Protein AF-A0A7X9TAI2-F1 (afdb_monomer_lite)

Secondary structure (DSSP, 8-state):
--EEE-HHHHHHHHHH--GGG---PPBPS--S--S--SSHHHHHHTTGGGSHHHHTSPSSEEEEESSGGGPPPSTTEEEEE--SPPPTT-EEEEETTEEEE-HHHHHHHHTTTS-HHHHHHHHHHHHSSEEEPTTSS-EEE---S--HHHHHHHHHTTTT-TTHHHHHHHHTT--S--SSHHHHHHHHHHHS-GGGTS--PPPPEEEEEEEPPHHHHHHHTSSEEEEEEEETTTTEEE----GGG--SPPPTT-PPPP--HHHHHHHHHHHHHHH-

Structure (mmCIF, N/CA/C/O backbone):
data_AF-A0A7X9TAI2-F1
#
_entry.id   AF-A0A7X9TAI2-F1
#
loop_
_atom_site.group_PDB
_atom_site.id
_atom_site.type_symbol
_atom_site.label_atom_id
_atom_site.label_alt_id
_atom_site.label_comp_id
_atom_site.label_asym_id
_atom_site.label_entity_id
_atom_site.label_seq_id
_atom_site.pdbx_PDB_ins_code
_atom_site.Cartn_x
_atom_site.Cartn_y
_atom_site.Cartn_z
_atom_site.occupancy
_atom_site.B_iso_or_equiv
_atom_site.auth_seq_id
_atom_site.auth_comp_id
_atom_site.auth_asym_id
_atom_site.auth_atom_id
_atom_site.pdbx_PDB_model_num
ATOM 1 N N . MET A 1 1 ? -5.601 8.502 26.350 1.00 78.81 1 MET A N 1
ATOM 2 C CA . MET A 1 1 ? -5.857 7.178 25.737 1.00 78.81 1 MET A CA 1
ATOM 3 C C . MET A 1 1 ? -5.570 7.279 24.247 1.00 78.81 1 MET A C 1
ATOM 5 O O . MET A 1 1 ? -5.998 8.270 23.665 1.00 78.81 1 MET A O 1
ATOM 9 N N . PRO A 1 2 ? -4.815 6.354 23.631 1.00 87.50 2 PRO A N 1
ATOM 10 C CA . PRO A 1 2 ? -4.601 6.391 22.191 1.00 87.50 2 PRO A CA 1
ATOM 11 C C . PRO A 1 2 ? -5.808 5.840 21.418 1.00 87.50 2 PRO A C 1
ATOM 13 O O . PRO A 1 2 ? -6.481 4.919 21.872 1.00 87.50 2 PRO A O 1
ATOM 16 N N . VAL A 1 3 ? -6.040 6.363 20.215 1.00 90.12 3 VAL A N 1
ATOM 17 C CA . VAL A 1 3 ? -6.900 5.737 19.201 1.00 90.12 3 VAL A CA 1
ATOM 18 C C . VAL A 1 3 ? -6.034 5.091 18.122 1.00 90.12 3 VAL A C 1
ATOM 20 O O . VAL A 1 3 ? -5.000 5.644 17.749 1.00 90.12 3 VAL A O 1
ATOM 23 N N . TYR A 1 4 ? -6.446 3.928 17.621 1.00 93.38 4 TYR A N 1
ATOM 24 C CA . TYR A 1 4 ? -5.724 3.184 16.589 1.00 93.38 4 TYR A CA 1
ATOM 25 C C . TYR A 1 4 ? -6.436 3.334 15.244 1.00 93.38 4 TYR A C 1
ATOM 27 O O . TYR A 1 4 ? -7.518 2.786 15.037 1.00 93.38 4 TYR A O 1
ATOM 35 N N . ILE A 1 5 ? -5.824 4.096 14.341 1.00 94.12 5 ILE A N 1
ATOM 36 C CA . ILE A 1 5 ? -6.306 4.361 12.986 1.00 94.12 5 ILE A CA 1
ATOM 37 C C . ILE A 1 5 ? -5.936 3.206 12.066 1.00 94.12 5 ILE A C 1
ATOM 39 O O . ILE A 1 5 ? -4.813 2.694 12.096 1.00 94.12 5 ILE A O 1
ATOM 43 N N . TYR A 1 6 ? -6.910 2.811 11.257 1.00 91.38 6 TYR A N 1
ATOM 44 C CA . TYR A 1 6 ? -6.932 1.559 10.515 1.00 91.38 6 TYR A CA 1
ATOM 45 C C . TYR A 1 6 ? -7.543 1.792 9.115 1.00 91.38 6 TYR A C 1
ATOM 47 O O . TYR A 1 6 ? -8.145 2.830 8.852 1.00 91.38 6 TYR A O 1
ATOM 55 N N . HIS A 1 7 ? -7.394 0.844 8.193 1.00 94.31 7 HIS A N 1
ATOM 56 C CA . HIS A 1 7 ? -8.114 0.757 6.916 1.00 94.31 7 HIS A CA 1
ATOM 57 C C . HIS A 1 7 ? -7.974 1.983 5.985 1.00 94.31 7 HIS A C 1
ATOM 59 O O . HIS A 1 7 ? -6.877 2.505 5.793 1.00 94.31 7 HIS A O 1
ATOM 65 N N . ASN A 1 8 ? -9.081 2.452 5.390 1.00 94.38 8 ASN A N 1
ATOM 66 C CA . ASN A 1 8 ? -9.103 3.566 4.433 1.00 94.38 8 ASN A CA 1
ATOM 67 C C . ASN A 1 8 ? -8.558 4.851 5.059 1.00 94.38 8 ASN A C 1
ATOM 69 O O . ASN A 1 8 ? -7.883 5.633 4.389 1.00 94.38 8 ASN A O 1
ATOM 73 N N . SER A 1 9 ? -8.837 5.072 6.347 1.00 95.19 9 SER A N 1
ATOM 74 C CA . SER A 1 9 ? -8.304 6.217 7.086 1.00 95.19 9 SER A CA 1
ATOM 75 C C . SER A 1 9 ? -6.782 6.145 7.202 1.00 95.19 9 SER A C 1
ATOM 77 O O . SER A 1 9 ? -6.103 7.142 6.961 1.00 95.19 9 SER A O 1
ATOM 79 N N . ALA A 1 10 ? -6.228 4.959 7.468 1.00 94.94 10 ALA A N 1
ATOM 80 C CA . ALA A 1 10 ? -4.783 4.772 7.480 1.00 94.94 10 ALA A CA 1
ATOM 81 C C . ALA A 1 10 ? -4.155 4.953 6.092 1.00 94.94 10 ALA A C 1
ATOM 83 O O . ALA A 1 10 ? -3.173 5.680 5.953 1.00 94.94 10 ALA A O 1
ATOM 84 N N . GLN A 1 11 ? -4.753 4.368 5.048 1.00 94.12 11 GLN A N 1
ATOM 85 C CA . GLN A 1 11 ? -4.312 4.571 3.665 1.00 94.12 11 GLN A CA 1
ATOM 86 C C . GLN A 1 11 ? -4.319 6.061 3.287 1.00 94.12 11 GLN A C 1
ATOM 88 O O . GLN A 1 11 ? -3.371 6.542 2.669 1.00 94.12 11 GLN A O 1
ATOM 93 N N . SER A 1 12 ? -5.361 6.798 3.679 1.00 92.81 12 SER A N 1
ATOM 94 C CA . SER A 1 12 ? -5.494 8.232 3.397 1.00 92.81 12 SER A CA 1
ATOM 95 C C . SER A 1 12 ? -4.406 9.056 4.084 1.00 92.81 12 SER A C 1
ATOM 97 O O . SER A 1 12 ? -3.852 9.962 3.461 1.00 92.81 12 SER A O 1
ATOM 99 N N . LEU A 1 13 ? -4.049 8.718 5.330 1.00 91.56 13 LEU A N 1
ATOM 100 C CA . LEU A 1 13 ? -2.921 9.343 6.025 1.00 91.56 13 LEU A CA 1
ATOM 101 C C . LEU A 1 13 ? -1.599 9.041 5.321 1.00 91.56 13 LEU A C 1
ATOM 103 O O . LEU A 1 13 ? -0.852 9.972 5.028 1.00 91.56 13 LEU A O 1
ATOM 107 N N . TRP A 1 14 ? -1.345 7.780 4.965 1.00 91.69 14 TRP A N 1
ATOM 108 C CA . TRP A 1 14 ? -0.129 7.391 4.246 1.00 91.69 14 TRP A CA 1
ATOM 109 C C . TRP A 1 14 ? 0.011 8.070 2.884 1.00 91.69 14 TRP A C 1
ATOM 111 O O . TRP A 1 14 ? 1.117 8.434 2.488 1.00 91.69 14 TRP A O 1
ATOM 121 N N . ARG A 1 15 ? -1.105 8.273 2.179 1.00 90.81 15 ARG A N 1
ATOM 122 C CA . ARG A 1 15 ? -1.163 9.038 0.928 1.00 90.81 15 ARG A CA 1
ATOM 123 C C . ARG A 1 15 ? -1.008 10.542 1.125 1.00 90.81 15 ARG A C 1
ATOM 125 O O . ARG A 1 15 ? -0.703 11.245 0.176 1.00 90.81 15 ARG A O 1
ATOM 132 N N . SER A 1 16 ? -1.229 11.064 2.327 1.00 87.31 16 SER A N 1
ATOM 133 C CA . SER A 1 16 ? -1.058 12.491 2.627 1.00 87.31 16 SER A CA 1
ATOM 134 C C . SER A 1 16 ? 0.381 12.862 3.008 1.00 87.31 16 SER A C 1
ATOM 136 O O . SER A 1 16 ? 0.745 14.038 2.956 1.00 87.31 16 SER A O 1
ATOM 138 N N . THR A 1 17 ? 1.207 11.873 3.372 1.00 81.94 17 THR A N 1
ATOM 139 C CA . THR A 1 17 ? 2.601 12.071 3.787 1.00 81.94 17 THR A CA 1
ATOM 140 C C . THR A 1 17 ? 3.468 12.491 2.602 1.00 81.94 17 THR A C 1
ATOM 142 O O . THR A 1 17 ? 3.753 11.694 1.708 1.00 81.94 17 THR A O 1
ATOM 145 N N . ARG A 1 18 ? 3.933 13.743 2.617 1.00 76.19 18 ARG A N 1
ATOM 146 C CA . ARG A 1 18 ? 4.837 14.288 1.594 1.00 76.19 18 ARG A CA 1
ATOM 147 C C . ARG A 1 18 ? 6.297 14.000 1.929 1.00 76.19 18 ARG A C 1
ATOM 149 O O . ARG A 1 18 ? 6.631 13.753 3.081 1.00 76.19 18 ARG A O 1
ATOM 156 N N . ALA A 1 19 ? 7.186 14.136 0.941 1.00 70.62 19 ALA A N 1
ATOM 157 C CA . ALA A 1 19 ? 8.627 13.927 1.119 1.00 70.62 19 ALA A CA 1
ATOM 158 C C . ALA A 1 19 ? 9.236 14.709 2.300 1.00 70.62 19 ALA A C 1
ATOM 160 O O . ALA A 1 19 ? 9.997 14.147 3.078 1.00 70.62 19 ALA A O 1
ATOM 161 N N . ARG A 1 20 ? 8.866 15.987 2.460 1.00 65.25 20 ARG A N 1
ATOM 162 C CA . ARG A 1 20 ? 9.354 16.857 3.549 1.00 65.25 20 ARG A CA 1
ATOM 163 C C . ARG A 1 20 ? 8.836 16.464 4.939 1.00 65.25 20 ARG A C 1
ATOM 165 O O . ARG A 1 20 ? 9.462 16.791 5.935 1.00 65.25 20 ARG A O 1
ATOM 172 N N . ASP A 1 21 ? 7.689 15.788 4.976 1.00 64.69 21 ASP A N 1
ATOM 173 C CA . ASP A 1 21 ? 6.977 15.384 6.191 1.00 64.69 21 ASP A CA 1
ATOM 174 C C . ASP A 1 21 ? 7.218 13.890 6.491 1.00 64.69 21 ASP A C 1
ATOM 176 O O . ASP A 1 21 ? 6.635 13.325 7.418 1.00 64.69 21 ASP A O 1
ATOM 180 N N . TYR A 1 22 ? 8.066 13.229 5.689 1.00 61.34 22 TYR A N 1
ATOM 181 C CA . TYR A 1 22 ? 8.412 11.825 5.843 1.00 61.34 22 TYR A CA 1
ATOM 182 C C . TYR A 1 22 ? 9.335 11.665 7.052 1.00 61.34 22 TYR A C 1
ATOM 184 O O . TYR A 1 22 ? 10.561 11.675 6.957 1.00 61.34 22 TYR A O 1
ATOM 192 N N . VAL A 1 23 ? 8.725 11.514 8.220 1.00 62.84 23 VAL A N 1
ATOM 193 C CA . VAL A 1 23 ? 9.400 11.060 9.430 1.00 62.84 23 VAL A CA 1
ATOM 194 C C . VAL A 1 23 ? 9.173 9.559 9.537 1.00 62.84 23 VAL A C 1
ATOM 196 O O . VAL A 1 23 ? 8.040 9.083 9.440 1.00 62.84 23 VAL A O 1
ATOM 199 N N . ARG A 1 24 ? 10.242 8.784 9.762 1.00 68.19 24 ARG A N 1
ATOM 200 C CA . ARG A 1 24 ? 10.082 7.386 10.178 1.00 68.19 24 ARG A CA 1
ATOM 201 C C . ARG A 1 24 ? 9.473 7.381 11.572 1.00 68.19 24 ARG A C 1
ATOM 203 O O . ARG A 1 24 ? 10.183 7.486 12.568 1.00 68.19 24 ARG A O 1
ATOM 210 N N . PHE A 1 25 ? 8.151 7.283 11.634 1.00 78.94 25 PHE A N 1
ATOM 211 C CA . PHE A 1 25 ? 7.455 7.177 12.903 1.00 78.94 25 PHE A CA 1
ATOM 212 C C . PHE A 1 25 ? 7.934 5.923 13.649 1.00 78.94 25 PHE A C 1
ATOM 214 O O . PHE A 1 25 ? 8.030 4.845 13.042 1.00 78.94 25 PHE A O 1
ATOM 221 N N . PRO A 1 26 ? 8.244 6.031 14.951 1.00 81.44 26 PRO A N 1
ATOM 222 C CA . PRO A 1 26 ? 8.704 4.890 15.722 1.00 81.44 26 PRO A CA 1
ATOM 223 C C . PRO A 1 26 ? 7.606 3.825 15.756 1.00 81.44 26 PRO A C 1
ATOM 225 O O . PRO A 1 26 ? 6.450 4.102 16.099 1.00 81.44 26 PRO A O 1
ATOM 228 N N . ARG A 1 27 ? 7.973 2.596 15.374 1.00 88.69 27 ARG A N 1
ATOM 229 C CA . ARG A 1 27 ? 7.077 1.438 15.463 1.00 88.69 27 ARG A CA 1
ATOM 230 C C . ARG A 1 27 ? 6.891 1.055 16.926 1.00 88.69 27 ARG A C 1
ATOM 232 O O . ARG A 1 27 ? 7.864 0.951 17.668 1.00 88.69 27 ARG A O 1
ATOM 239 N N . ILE A 1 28 ? 5.647 0.814 17.312 1.00 89.38 28 ILE A N 1
ATOM 240 C CA . ILE A 1 28 ? 5.286 0.361 18.655 1.00 89.38 28 ILE A CA 1
ATOM 241 C C . ILE A 1 28 ? 5.600 -1.131 18.749 1.00 89.38 28 ILE A C 1
ATOM 243 O O . ILE A 1 28 ? 5.211 -1.884 17.859 1.00 89.38 28 ILE A O 1
ATOM 247 N N . ALA A 1 29 ? 6.312 -1.564 19.790 1.00 86.00 29 ALA A N 1
ATOM 248 C CA . ALA A 1 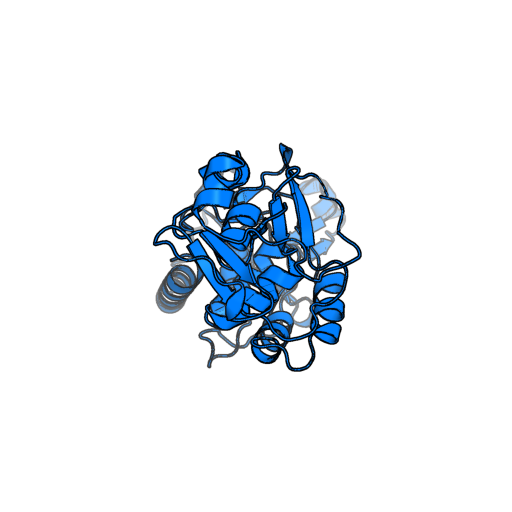29 ? 6.634 -2.979 19.973 1.00 86.00 29 ALA A CA 1
ATOM 249 C C . ALA A 1 29 ? 5.351 -3.820 20.109 1.00 86.00 29 ALA A C 1
ATOM 251 O O . ALA A 1 29 ? 5.077 -4.672 19.261 1.00 86.00 29 ALA A O 1
ATOM 252 N N . ASP A 1 30 ? 4.521 -3.493 21.104 1.00 80.44 30 ASP A N 1
ATOM 253 C CA . ASP A 1 30 ? 3.209 -4.107 21.292 1.00 80.44 30 ASP A CA 1
ATOM 254 C C . ASP A 1 30 ? 2.200 -3.564 20.271 1.00 80.44 30 ASP A C 1
ATOM 256 O O . ASP A 1 30 ? 2.098 -2.361 20.025 1.00 80.44 30 ASP A O 1
ATOM 260 N N . SER A 1 31 ? 1.470 -4.475 19.638 1.00 79.88 31 SER A N 1
ATOM 261 C CA . SER A 1 31 ? 0.453 -4.159 18.636 1.00 79.88 31 SER A CA 1
ATOM 262 C C . SER A 1 31 ? -0.965 -4.452 19.105 1.00 79.88 31 SER A C 1
ATOM 264 O O . SER A 1 31 ? -1.895 -4.332 18.310 1.00 79.88 31 SER A O 1
ATOM 266 N N . ARG A 1 32 ? -1.163 -4.804 20.379 1.00 82.12 32 ARG A N 1
ATOM 267 C CA . ARG A 1 32 ? -2.496 -4.944 20.956 1.00 82.12 32 ARG A CA 1
ATOM 268 C C . ARG A 1 32 ? -3.119 -3.559 21.186 1.00 82.12 32 ARG A C 1
ATOM 270 O O . ARG A 1 32 ? -2.526 -2.740 21.893 1.00 82.12 32 ARG A O 1
ATOM 277 N N . PRO A 1 33 ? -4.308 -3.264 20.628 1.00 79.12 33 PRO A N 1
ATOM 278 C CA . PRO A 1 33 ? -5.002 -2.011 20.893 1.00 79.12 33 PRO A CA 1
ATOM 279 C C . PRO A 1 33 ? -5.467 -1.951 22.356 1.00 79.12 33 PRO A C 1
ATOM 281 O O . PRO A 1 33 ? -6.550 -2.406 22.700 1.00 79.12 33 PRO A O 1
ATOM 284 N N . ALA A 1 34 ? -4.628 -1.406 23.234 1.00 72.31 34 ALA A N 1
ATOM 285 C CA . ALA A 1 34 ? -4.928 -1.242 24.654 1.00 72.31 34 ALA A CA 1
ATOM 286 C C . ALA A 1 34 ? -5.375 0.191 24.984 1.00 72.31 34 ALA A C 1
ATOM 288 O O . ALA A 1 34 ? -5.016 1.146 24.287 1.00 72.31 34 ALA A O 1
ATOM 289 N N . ASN A 1 35 ? -6.103 0.346 26.097 1.00 71.69 35 ASN A N 1
ATOM 290 C CA . ASN A 1 35 ? -6.582 1.636 26.609 1.00 71.69 35 ASN A CA 1
ATOM 291 C C . ASN A 1 35 ? -7.407 2.420 25.579 1.00 71.69 35 ASN A C 1
ATOM 293 O O . ASN A 1 35 ? -7.204 3.624 25.398 1.00 71.69 35 ASN A O 1
ATOM 297 N N . LEU A 1 36 ? -8.312 1.719 24.894 1.00 75.25 36 LEU A N 1
ATOM 298 C CA . LEU A 1 36 ? -9.211 2.319 23.919 1.00 75.25 36 LEU A CA 1
ATOM 299 C C . LEU A 1 36 ? -10.163 3.313 24.609 1.00 75.25 36 LEU A C 1
ATOM 301 O O . LEU A 1 36 ? -10.524 3.134 25.776 1.00 75.25 36 LEU A O 1
ATOM 305 N N . PRO A 1 37 ? -10.585 4.380 23.911 1.00 74.25 37 PRO A N 1
ATOM 306 C CA . PRO A 1 37 ? -11.695 5.202 24.371 1.00 74.25 37 PRO A CA 1
ATOM 307 C C . PRO A 1 37 ? -12.925 4.321 24.616 1.00 74.25 37 PRO A C 1
ATOM 309 O O . PRO A 1 37 ? -13.147 3.364 23.889 1.00 74.25 37 PRO A O 1
ATOM 312 N N . HIS A 1 38 ? -13.751 4.669 25.600 1.00 78.25 38 HIS A N 1
ATOM 313 C CA . HIS A 1 38 ? -14.969 3.904 25.915 1.00 78.25 38 HIS A CA 1
ATOM 314 C C . HIS A 1 38 ? -16.233 4.522 25.295 1.00 78.25 38 HIS A C 1
ATOM 316 O O . HIS A 1 38 ? -17.323 3.971 25.388 1.00 78.25 38 HIS A O 1
ATOM 322 N N . SER A 1 39 ? -16.119 5.711 24.691 1.00 81.06 39 SER A N 1
ATOM 323 C CA . SER A 1 39 ? -17.225 6.376 24.002 1.00 81.06 39 SER A CA 1
ATOM 324 C C . SER A 1 39 ? -16.728 7.431 23.015 1.00 81.06 39 SER A C 1
ATOM 326 O O . SER A 1 39 ? -15.631 7.979 23.150 1.00 81.06 39 SER A O 1
ATOM 328 N N . TYR A 1 40 ? -17.581 7.788 22.053 1.00 81.81 40 TYR A N 1
ATOM 329 C CA . TYR A 1 40 ? -17.350 8.940 21.180 1.00 81.81 40 TYR A CA 1
ATOM 330 C C . TYR A 1 40 ? -17.195 10.250 21.975 1.00 81.81 40 TYR A C 1
ATOM 332 O O . TYR A 1 40 ? -16.356 11.088 21.645 1.00 81.81 40 TYR A O 1
ATOM 340 N N . ARG A 1 41 ? -17.953 10.414 23.070 1.00 83.06 41 ARG A N 1
ATOM 341 C CA . ARG A 1 41 ? -17.840 11.583 23.955 1.00 83.06 41 ARG A CA 1
ATOM 342 C C . ARG A 1 41 ? -16.446 11.691 24.571 1.00 83.06 41 ARG A C 1
ATOM 344 O O . ARG A 1 41 ? -15.924 12.796 24.634 1.00 83.06 41 ARG A O 1
ATOM 351 N N . ALA A 1 42 ? -15.832 10.569 24.953 1.00 82.50 42 ALA A N 1
ATOM 352 C CA . ALA A 1 42 ? -14.466 10.548 25.476 1.00 82.50 42 ALA A CA 1
ATOM 353 C C . ALA A 1 42 ? -13.430 10.962 24.416 1.00 82.50 42 ALA A C 1
ATOM 355 O O . ALA A 1 42 ? -12.523 11.734 24.716 1.00 82.50 42 ALA A O 1
ATOM 356 N N . LEU A 1 43 ? -13.585 10.506 23.166 1.00 82.81 43 LEU A N 1
ATOM 357 C CA . LEU A 1 43 ? -12.742 10.954 22.049 1.00 82.81 43 LEU A CA 1
ATOM 358 C C . LEU A 1 43 ? -12.825 12.473 21.840 1.00 82.81 43 LEU A C 1
ATOM 360 O O . LEU A 1 43 ? -11.806 13.125 21.611 1.00 82.81 43 LEU A O 1
ATOM 364 N N . PHE A 1 44 ? -14.037 13.026 21.911 1.00 83.00 44 PHE A N 1
ATOM 365 C CA . PHE A 1 44 ? -14.274 14.457 21.753 1.00 83.00 44 PHE A CA 1
ATOM 366 C C . PHE A 1 44 ? -13.728 15.265 22.937 1.00 83.00 44 PHE A C 1
ATOM 368 O O . PHE A 1 44 ? -12.982 16.217 22.731 1.00 83.00 44 PHE A O 1
ATOM 375 N N . SER A 1 45 ? -14.039 14.865 24.175 1.00 84.38 45 SER A N 1
ATOM 376 C CA . SER A 1 45 ? -13.615 15.584 25.383 1.00 84.38 45 SER A CA 1
ATOM 377 C C . SER A 1 45 ? -12.101 15.567 25.583 1.00 84.38 45 SER A C 1
ATOM 379 O O . SER A 1 45 ? -11.549 16.507 26.138 1.00 84.38 45 SER A O 1
ATOM 381 N N . GLN A 1 46 ? -11.421 14.514 25.120 1.00 84.25 46 GLN A N 1
ATOM 382 C CA . GLN A 1 46 ? -9.957 14.420 25.128 1.00 84.25 46 GLN A CA 1
ATOM 383 C C . GLN A 1 46 ? -9.308 15.125 23.923 1.00 84.25 46 GLN A C 1
ATOM 385 O O . GLN A 1 46 ? -8.098 15.028 23.740 1.00 84.25 46 GLN A O 1
ATOM 390 N N . GLY A 1 47 ? -10.093 15.784 23.061 1.00 84.44 47 GLY A N 1
ATOM 391 C CA . GLY A 1 47 ? -9.591 16.495 21.884 1.00 84.44 47 GLY A CA 1
ATOM 392 C C . GLY A 1 47 ? -8.982 15.593 20.807 1.00 84.44 47 GLY A C 1
ATOM 393 O O . GLY A 1 47 ? -8.361 16.096 19.874 1.00 84.44 47 GLY A O 1
ATOM 394 N N . ILE A 1 48 ? -9.166 14.269 20.884 1.00 84.88 48 ILE A N 1
ATOM 395 C CA . ILE A 1 48 ? -8.520 13.308 19.976 1.00 84.88 48 ILE A CA 1
ATOM 396 C C . ILE A 1 48 ? -9.007 13.523 18.543 1.00 84.88 48 ILE A C 1
ATOM 398 O O . ILE A 1 48 ? -8.204 13.542 17.618 1.00 84.88 48 ILE A O 1
ATOM 402 N N . LEU A 1 49 ? -10.304 13.768 18.339 1.00 83.25 49 LEU A N 1
ATOM 403 C CA . LEU A 1 49 ? -10.859 14.065 17.007 1.00 83.25 49 LEU A CA 1
ATOM 404 C C . LEU A 1 49 ? -10.432 15.428 16.449 1.00 83.25 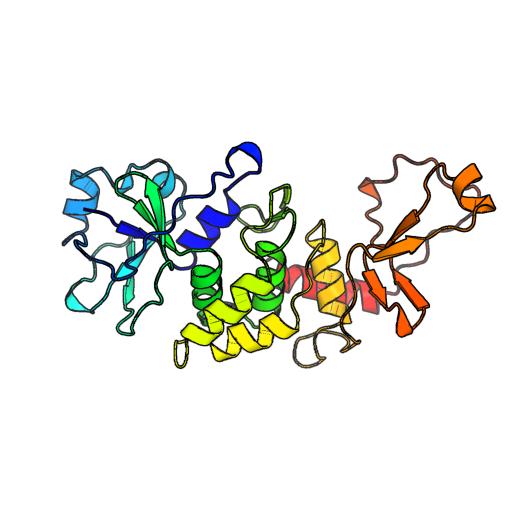49 LEU A C 1
ATOM 406 O O . LEU A 1 49 ? -10.611 15.673 15.257 1.00 83.25 49 LEU A O 1
ATOM 410 N N . SER A 1 50 ? -9.880 16.287 17.306 1.00 86.00 50 SER A N 1
ATOM 411 C CA . SER A 1 50 ? -9.361 17.613 16.971 1.00 86.00 50 SER A CA 1
ATOM 412 C C . SER A 1 50 ? -7.848 17.605 16.740 1.00 86.00 50 SER A C 1
ATOM 414 O O . SER A 1 50 ? -7.260 18.660 16.520 1.00 86.00 50 SER A O 1
ATOM 416 N N . THR A 1 51 ? -7.207 16.436 16.764 1.00 87.31 51 THR A N 1
ATOM 417 C CA . THR A 1 51 ? -5.811 16.265 16.335 1.00 87.31 51 THR A CA 1
ATOM 418 C C . THR A 1 51 ? -5.636 16.660 14.873 1.00 87.31 51 THR A C 1
ATOM 420 O O . THR A 1 51 ? -6.584 16.648 14.082 1.00 87.31 51 THR A O 1
ATOM 423 N N . THR A 1 52 ? -4.428 17.065 14.490 1.00 86.69 52 THR A N 1
ATOM 424 C CA . THR A 1 52 ? -4.168 17.538 13.123 1.00 86.69 52 THR A CA 1
ATOM 425 C C . THR A 1 52 ? -4.340 16.402 12.116 1.00 86.69 52 THR A C 1
ATOM 427 O O . THR A 1 52 ? -5.012 16.589 11.102 1.00 86.69 52 THR A O 1
ATOM 430 N N . ALA A 1 53 ? -3.849 15.205 12.445 1.00 85.25 53 ALA A N 1
ATOM 431 C CA . ALA A 1 53 ? -4.014 14.006 11.633 1.00 85.25 53 ALA A CA 1
ATOM 432 C C . ALA A 1 53 ? -5.492 13.653 11.401 1.00 85.25 53 ALA A C 1
ATOM 434 O O . ALA A 1 53 ? -5.890 13.399 10.266 1.00 85.25 53 ALA A O 1
ATOM 435 N N . LEU A 1 54 ? -6.333 13.659 12.445 1.00 87.88 54 LEU A N 1
ATOM 436 C CA . LEU A 1 54 ? -7.731 13.224 12.306 1.00 87.88 54 LEU A CA 1
ATOM 437 C C . LEU A 1 54 ? -8.658 14.297 11.733 1.00 87.88 54 LEU A C 1
ATOM 439 O O . LEU A 1 54 ? -9.668 13.952 11.117 1.00 87.88 54 LEU A O 1
ATOM 443 N N . ARG A 1 55 ? -8.328 15.586 11.888 1.00 87.25 55 ARG A N 1
ATOM 444 C CA . ARG A 1 55 ? -9.087 16.680 11.258 1.00 87.25 55 ARG A CA 1
ATOM 445 C C . ARG A 1 55 ? -9.019 16.642 9.734 1.00 87.25 55 ARG A C 1
ATOM 447 O O . ARG A 1 55 ? -9.994 17.007 9.089 1.00 87.25 55 ARG A O 1
ATOM 454 N N . ALA A 1 56 ? -7.901 16.185 9.174 1.00 83.94 56 ALA A N 1
ATOM 455 C CA . ALA A 1 56 ? -7.693 16.108 7.730 1.00 83.94 56 ALA A CA 1
ATOM 456 C C . ALA A 1 56 ? -8.353 14.882 7.066 1.00 83.94 56 ALA A C 1
ATOM 458 O O . ALA A 1 56 ? -8.320 14.762 5.839 1.00 83.94 56 ALA A O 1
ATOM 459 N N . LEU A 1 57 ? -8.921 13.955 7.848 1.00 89.31 57 LEU A N 1
ATOM 460 C CA . LEU A 1 57 ? -9.482 12.717 7.317 1.00 89.31 57 LEU A CA 1
ATOM 461 C C . LEU A 1 57 ? -10.956 12.842 6.921 1.00 89.31 57 LEU A C 1
ATOM 463 O O . LEU A 1 57 ? -11.743 13.463 7.645 1.00 89.31 57 LEU A O 1
ATOM 467 N N . PRO A 1 58 ? -11.365 12.178 5.820 1.00 88.56 58 PRO A N 1
ATOM 468 C CA . PRO A 1 58 ? -12.775 12.021 5.509 1.00 88.56 58 PRO A CA 1
ATOM 469 C C . PRO A 1 58 ? -13.475 11.229 6.619 1.00 88.56 58 PRO A C 1
ATOM 471 O O . PRO A 1 58 ? -12.878 10.386 7.293 1.00 88.56 58 PRO A O 1
ATOM 474 N N . ARG A 1 59 ? -14.767 11.503 6.813 1.00 89.88 59 ARG A N 1
ATOM 475 C CA . ARG A 1 59 ? -15.606 10.769 7.766 1.00 89.88 59 ARG A CA 1
ATOM 476 C C . ARG A 1 59 ? -16.395 9.663 7.053 1.00 89.88 59 ARG A C 1
ATOM 478 O O . ARG A 1 59 ? -16.800 9.863 5.910 1.00 89.88 59 ARG A O 1
ATOM 485 N N . PRO A 1 60 ? -16.677 8.533 7.727 1.00 93.12 60 PRO A N 1
ATOM 486 C CA . PRO A 1 60 ? -16.255 8.192 9.090 1.00 93.12 60 PRO A CA 1
ATOM 487 C C . PRO A 1 60 ? -14.766 7.812 9.181 1.00 93.12 60 PRO A C 1
ATOM 489 O O . PRO A 1 60 ? -14.220 7.248 8.240 1.00 93.12 60 PRO A O 1
ATOM 492 N N . VAL A 1 61 ? -14.137 8.082 10.332 1.00 92.88 61 VAL A N 1
ATOM 493 C CA . VAL A 1 61 ? -12.764 7.630 10.618 1.00 92.88 61 VAL A CA 1
ATOM 494 C C . VAL A 1 61 ? -12.790 6.150 10.986 1.00 92.88 61 VAL A C 1
ATOM 496 O O . VAL A 1 61 ? -13.528 5.744 11.885 1.00 92.88 61 VAL A O 1
ATOM 499 N N . ASP A 1 62 ? -11.980 5.353 10.303 1.00 94.50 62 ASP A N 1
ATOM 500 C CA . ASP A 1 62 ? -11.815 3.925 10.543 1.00 94.50 62 ASP A CA 1
ATOM 501 C C . ASP A 1 62 ? -10.862 3.688 11.724 1.00 94.50 62 ASP A C 1
ATOM 503 O O . ASP A 1 62 ? -9.690 4.080 11.694 1.00 94.50 62 ASP A O 1
ATOM 507 N N . ILE A 1 63 ? -11.366 3.009 12.751 1.00 93.56 63 ILE A N 1
ATOM 508 C CA . ILE A 1 63 ? -10.594 2.599 13.925 1.00 93.56 63 ILE A CA 1
ATOM 509 C C . ILE A 1 63 ? -10.649 1.089 14.104 1.00 93.56 63 ILE A C 1
ATOM 511 O O . ILE A 1 63 ? -11.636 0.449 13.737 1.00 93.56 63 ILE A O 1
ATOM 515 N N . ILE A 1 64 ? -9.604 0.528 14.700 1.00 92.94 64 ILE A N 1
ATOM 516 C CA . ILE A 1 64 ? -9.547 -0.886 15.074 1.00 92.94 64 ILE A CA 1
ATOM 517 C C . ILE A 1 64 ? -9.828 -1.062 16.565 1.00 92.94 64 ILE A C 1
ATOM 519 O O . ILE A 1 64 ? -9.345 -0.290 17.395 1.00 92.94 64 ILE A O 1
ATOM 523 N N . VAL A 1 65 ? -10.604 -2.091 16.889 1.00 91.00 65 VAL A N 1
ATOM 524 C CA . VAL A 1 65 ? -10.927 -2.506 18.257 1.00 91.00 65 VAL A CA 1
ATOM 525 C C . VAL A 1 65 ? -10.734 -4.017 18.399 1.00 91.00 65 VAL A C 1
ATOM 527 O O . VAL A 1 65 ? -10.833 -4.753 17.414 1.00 91.00 65 VAL A O 1
ATOM 530 N N . GLU A 1 66 ? -10.437 -4.493 19.607 1.00 88.25 66 GLU A N 1
ATOM 531 C CA . GLU A 1 66 ? -10.104 -5.907 19.834 1.00 88.25 66 GLU A CA 1
ATOM 532 C C . GLU A 1 66 ? -11.352 -6.803 19.837 1.00 88.25 66 GLU A C 1
ATOM 534 O O . GLU A 1 66 ? -11.372 -7.867 19.216 1.00 88.25 66 GLU A O 1
ATOM 539 N N . LYS A 1 67 ? -12.426 -6.348 20.488 1.00 88.25 67 LYS A N 1
ATOM 540 C CA . LYS A 1 67 ? -13.682 -7.093 20.642 1.00 88.25 67 LYS A CA 1
ATOM 541 C C . LYS A 1 67 ? -14.893 -6.219 20.347 1.00 88.25 67 LYS A C 1
ATOM 543 O O . LYS A 1 67 ? -14.822 -4.994 20.305 1.00 88.25 67 LYS A O 1
ATOM 548 N N . ASP A 1 68 ? -16.031 -6.872 20.144 1.00 87.75 68 ASP A N 1
ATOM 549 C CA . ASP A 1 68 ? -17.273 -6.206 19.753 1.00 87.75 68 ASP A CA 1
ATOM 550 C C . ASP A 1 68 ? -17.772 -5.200 20.803 1.00 87.75 68 ASP A C 1
ATOM 552 O O . ASP A 1 68 ? -18.239 -4.116 20.460 1.00 87.75 68 ASP A O 1
ATOM 556 N N . SER A 1 69 ? -17.568 -5.508 22.087 1.00 87.75 69 SER A N 1
ATOM 557 C CA . SER A 1 69 ? -17.928 -4.626 23.201 1.00 87.75 69 SER A CA 1
ATOM 558 C C . SER A 1 69 ? -17.118 -3.327 23.258 1.00 87.75 69 SER A C 1
ATOM 560 O O . SER A 1 69 ? -17.526 -2.401 23.948 1.00 87.75 69 SER A O 1
ATOM 562 N N . ASP A 1 70 ? -15.982 -3.251 22.558 1.00 87.38 70 ASP A N 1
ATOM 563 C CA . ASP A 1 70 ? -15.108 -2.068 22.547 1.00 87.38 70 ASP A CA 1
ATOM 564 C C . ASP A 1 70 ? -15.489 -1.073 21.442 1.00 87.38 70 ASP A C 1
ATOM 566 O O . ASP A 1 70 ? -14.847 -0.034 21.271 1.00 87.38 70 ASP A O 1
ATOM 570 N N . ARG A 1 71 ? -16.523 -1.384 20.651 1.00 89.31 71 ARG A N 1
ATOM 571 C CA . ARG A 1 71 ? -16.983 -0.505 19.578 1.00 89.31 71 ARG A CA 1
ATOM 572 C C . ARG A 1 71 ? -17.457 0.836 20.123 1.00 89.31 71 ARG A C 1
ATOM 574 O O . ARG A 1 71 ? -18.242 0.926 21.063 1.00 89.31 71 ARG A O 1
ATOM 581 N N . LEU A 1 72 ? -17.068 1.893 19.422 1.00 88.31 72 LEU A N 1
ATOM 582 C CA . LEU A 1 72 ? -17.554 3.241 19.672 1.00 88.31 72 LEU A CA 1
ATOM 583 C C . LEU A 1 72 ? -18.823 3.517 18.871 1.00 88.31 72 LEU A C 1
ATOM 585 O O . LEU A 1 72 ? -18.833 3.390 17.646 1.00 88.31 72 LEU A O 1
ATOM 589 N N . TYR A 1 73 ? -19.875 3.973 19.542 1.00 83.12 73 TYR A N 1
ATOM 590 C CA . TYR A 1 73 ? -21.111 4.387 18.882 1.00 83.12 73 TYR A CA 1
ATOM 591 C C . TYR A 1 73 ? -21.021 5.841 18.403 1.00 83.12 73 TYR A C 1
ATOM 593 O O . TYR A 1 73 ? -20.770 6.754 19.191 1.00 83.12 73 TYR A O 1
ATOM 601 N N . GLY A 1 74 ? -21.236 6.065 17.103 1.00 82.62 74 GLY A N 1
ATOM 602 C CA . GLY A 1 74 ? -21.306 7.399 16.502 1.00 82.62 74 GLY A CA 1
ATOM 603 C C . GLY A 1 74 ? -21.131 7.383 14.982 1.00 82.62 74 GLY A C 1
ATOM 604 O O . GLY A 1 74 ? -20.317 6.635 14.455 1.00 82.62 74 GLY A O 1
ATOM 605 N N . LYS A 1 75 ? -21.855 8.254 14.263 1.00 85.31 75 LYS A N 1
ATOM 606 C CA . LYS A 1 75 ? -21.825 8.317 12.783 1.00 85.31 75 LYS A CA 1
ATOM 607 C C . LYS A 1 75 ? -20.463 8.724 12.201 1.00 85.31 75 LYS A C 1
ATOM 609 O O . LYS A 1 75 ? -20.207 8.492 11.026 1.00 85.31 75 LYS A O 1
ATOM 614 N N . GLN A 1 76 ? -19.598 9.348 13.003 1.00 88.19 76 GLN A N 1
ATOM 615 C CA . GLN A 1 76 ? -18.286 9.826 12.558 1.00 88.19 76 GLN A CA 1
ATOM 616 C C . GLN A 1 76 ? -17.163 8.786 12.684 1.00 88.19 76 GLN A C 1
ATOM 618 O O . GLN A 1 76 ? -16.038 9.086 12.279 1.00 88.19 76 GLN A O 1
ATOM 623 N N . ILE A 1 77 ? -17.442 7.608 13.250 1.00 90.56 77 ILE A N 1
ATOM 624 C CA . ILE A 1 77 ? -16.468 6.540 13.491 1.00 90.56 77 ILE A CA 1
ATOM 625 C C . ILE A 1 77 ? -16.963 5.246 12.850 1.00 90.56 77 ILE A C 1
ATOM 627 O O . ILE A 1 77 ? -18.130 4.882 12.981 1.00 90.56 77 ILE A O 1
ATOM 631 N N . ARG A 1 78 ? -16.061 4.529 12.181 1.00 93.19 78 ARG A N 1
ATOM 632 C CA . ARG A 1 78 ? -16.290 3.165 11.711 1.00 93.19 78 ARG A CA 1
ATOM 633 C C . ARG A 1 78 ? -15.374 2.224 12.480 1.00 93.19 78 ARG A C 1
ATOM 635 O O . ARG A 1 78 ? -14.157 2.348 12.416 1.00 93.19 78 ARG A O 1
ATOM 642 N N . ASN A 1 79 ? -15.970 1.281 13.200 1.00 92.75 79 ASN A N 1
ATOM 643 C CA . ASN A 1 79 ? -15.228 0.299 13.981 1.00 92.75 79 ASN A CA 1
ATOM 644 C C . ASN A 1 79 ? -14.913 -0.933 13.136 1.00 92.75 79 ASN A C 1
ATOM 646 O O . ASN A 1 79 ? -15.798 -1.479 12.476 1.00 92.75 79 ASN A O 1
ATOM 650 N N . HIS A 1 80 ? -13.678 -1.405 13.238 1.00 93.44 80 HIS A N 1
ATOM 651 C CA . HIS A 1 80 ? -13.213 -2.664 12.677 1.00 93.44 80 HIS A CA 1
ATOM 652 C C . HIS A 1 80 ? -12.778 -3.572 13.818 1.00 93.44 80 HIS A C 1
ATOM 654 O O . HIS A 1 80 ? -11.803 -3.285 14.508 1.00 93.44 80 HIS A O 1
ATOM 660 N N . VAL A 1 81 ? -13.514 -4.659 14.034 1.00 91.81 81 VAL A N 1
ATOM 661 C CA . VAL A 1 81 ? -13.173 -5.632 15.075 1.00 91.81 81 VAL A CA 1
ATOM 662 C C . VAL A 1 81 ? -12.109 -6.587 14.541 1.00 91.81 81 VAL A C 1
ATOM 664 O O . VAL A 1 81 ? -12.309 -7.222 13.502 1.00 91.81 81 VAL A O 1
ATOM 667 N N . TRP A 1 82 ? -10.996 -6.712 15.261 1.00 91.06 82 TRP A N 1
ATOM 668 C CA . TRP A 1 82 ? -9.903 -7.622 14.930 1.00 91.06 82 TRP A CA 1
ATOM 669 C C . TRP A 1 82 ? -9.540 -8.483 16.142 1.00 91.06 82 TRP A C 1
ATOM 671 O O . TRP A 1 82 ? -8.727 -8.104 16.977 1.00 91.06 82 TRP A O 1
ATOM 681 N N . MET A 1 83 ? -10.136 -9.675 16.210 1.00 86.94 83 MET A N 1
ATOM 682 C CA . MET A 1 83 ? -9.982 -10.590 17.352 1.00 86.94 83 MET A CA 1
ATOM 683 C C . MET A 1 83 ? -8.714 -11.455 17.290 1.00 86.94 83 MET A C 1
ATOM 685 O O . MET A 1 83 ? -8.414 -12.185 18.229 1.00 86.94 83 MET A O 1
ATOM 689 N N . ARG A 1 84 ? -7.993 -11.456 16.161 1.00 86.88 84 ARG A N 1
ATOM 690 C CA . ARG A 1 84 ? -6.780 -12.275 16.004 1.00 86.88 84 ARG A CA 1
ATOM 691 C C . ARG A 1 84 ? -5.569 -11.520 16.533 1.00 86.88 84 ARG A C 1
ATOM 693 O O . ARG A 1 84 ? -5.565 -10.294 16.564 1.00 86.88 84 ARG A O 1
ATOM 700 N N . GLN A 1 85 ? -4.507 -12.245 16.868 1.00 88.50 85 GLN A N 1
ATOM 701 C CA . GLN A 1 85 ? -3.244 -11.610 17.226 1.00 88.50 85 GLN A CA 1
ATOM 702 C C . GLN A 1 85 ? -2.770 -10.700 16.084 1.00 88.50 85 GLN A C 1
ATOM 704 O O . GLN A 1 85 ? -2.701 -11.114 14.922 1.00 88.50 85 GLN A O 1
ATOM 709 N N . ILE A 1 86 ? -2.481 -9.446 16.420 1.00 92.44 86 ILE A N 1
ATOM 710 C CA . ILE A 1 86 ? -1.860 -8.496 15.502 1.00 92.44 86 ILE A CA 1
ATOM 711 C C . ILE A 1 86 ? -0.346 -8.703 15.615 1.00 92.44 86 ILE A C 1
ATOM 713 O O . ILE A 1 86 ? 0.164 -8.687 16.738 1.00 92.44 86 ILE A O 1
ATOM 717 N N . PRO A 1 87 ? 0.384 -8.905 14.501 1.00 92.88 87 PRO A N 1
ATOM 718 C CA . PRO A 1 87 ? 1.836 -9.014 14.550 1.00 92.88 87 PRO A CA 1
ATOM 719 C C . PRO A 1 87 ? 2.454 -7.803 15.246 1.00 92.88 87 PRO A C 1
ATOM 721 O O . PRO A 1 87 ? 1.973 -6.685 15.075 1.00 92.88 87 PRO A O 1
ATOM 724 N N . GLU A 1 88 ? 3.538 -7.998 15.985 1.00 91.56 88 GLU A N 1
ATOM 725 C CA . GLU A 1 88 ? 4.288 -6.893 16.586 1.00 91.56 88 GLU A CA 1
ATOM 726 C C . GLU A 1 88 ? 4.691 -5.843 15.546 1.00 91.56 88 GLU A C 1
ATOM 728 O O . GLU A 1 88 ? 4.873 -6.148 14.359 1.00 91.56 88 GLU A O 1
ATOM 733 N N . ARG A 1 89 ? 4.894 -4.600 15.998 1.00 91.69 89 ARG A N 1
ATOM 734 C CA . ARG A 1 89 ? 5.320 -3.492 15.131 1.00 91.69 89 ARG A CA 1
ATOM 735 C C . ARG A 1 89 ? 4.351 -3.210 13.980 1.00 91.69 89 ARG A C 1
ATOM 737 O O . ARG A 1 89 ? 4.784 -2.707 12.941 1.00 91.69 89 ARG A O 1
ATOM 744 N N . SER A 1 90 ? 3.059 -3.490 14.174 1.00 94.69 90 SER A N 1
ATOM 745 C CA . SER A 1 90 ? 1.987 -3.197 13.211 1.00 94.69 90 SER A CA 1
ATOM 746 C C . SER A 1 90 ? 1.449 -1.774 13.305 1.00 94.69 90 SER A C 1
ATOM 748 O O . SER A 1 90 ? 0.707 -1.357 12.415 1.00 94.69 90 SER A O 1
ATOM 750 N N . PHE A 1 91 ? 1.849 -1.010 14.323 1.00 94.12 91 PHE A N 1
ATOM 751 C CA . PHE A 1 91 ? 1.452 0.381 14.515 1.00 94.12 91 PHE A CA 1
ATOM 752 C C . PHE A 1 91 ? 2.652 1.307 14.698 1.00 94.12 91 PHE A C 1
ATOM 754 O O . PHE A 1 91 ? 3.717 0.896 15.161 1.00 94.12 91 PHE A O 1
ATOM 761 N N . VAL A 1 92 ? 2.448 2.576 14.362 1.00 92.44 92 VAL A N 1
ATOM 762 C CA . VAL A 1 92 ? 3.358 3.686 14.648 1.00 92.44 92 VAL A CA 1
ATOM 763 C C . VAL A 1 92 ? 2.641 4.779 15.431 1.00 92.44 92 VAL A C 1
ATOM 765 O O . VAL A 1 92 ? 1.422 4.929 15.329 1.00 92.44 92 VAL A O 1
ATOM 768 N N . THR A 1 93 ? 3.393 5.564 16.195 1.00 90.44 93 THR A N 1
ATOM 769 C CA . THR A 1 93 ? 2.872 6.762 16.865 1.00 90.44 93 THR A CA 1
ATOM 770 C C . THR A 1 93 ? 3.054 7.976 15.961 1.00 90.44 93 THR A C 1
ATOM 772 O O . THR A 1 93 ? 4.192 8.353 15.694 1.00 90.44 93 THR A O 1
ATOM 775 N N . ILE A 1 94 ? 1.951 8.584 15.510 1.00 87.94 94 ILE A N 1
ATOM 776 C CA . ILE A 1 94 ? 1.990 9.809 14.686 1.00 87.94 94 ILE A CA 1
ATOM 777 C C . ILE A 1 94 ? 1.678 11.073 15.491 1.00 87.94 94 ILE A C 1
ATOM 779 O O . ILE A 1 94 ? 2.179 12.143 15.175 1.00 87.94 94 ILE A O 1
ATOM 783 N N . GLU A 1 95 ? 0.896 10.937 16.564 1.00 88.19 95 GLU A N 1
ATOM 784 C CA . GLU A 1 95 ? 0.616 11.982 17.552 1.00 88.19 95 GLU A CA 1
ATOM 785 C C . GLU A 1 95 ? 0.456 11.331 18.943 1.00 88.19 95 GLU A C 1
ATOM 787 O O . GLU A 1 95 ? 0.194 10.121 19.017 1.00 88.19 95 GLU A O 1
ATOM 792 N N . PRO A 1 96 ? 0.560 12.080 20.065 1.00 87.44 96 PRO A N 1
ATOM 793 C CA . PRO A 1 96 ? 0.507 11.511 21.418 1.00 87.44 96 PRO A CA 1
ATOM 794 C C . PRO A 1 96 ? -0.672 10.559 21.666 1.00 87.44 96 PRO A C 1
ATOM 796 O O . PRO A 1 96 ? -0.489 9.497 22.267 1.00 87.44 96 PRO A O 1
ATOM 799 N N . SER A 1 97 ? -1.846 10.879 21.115 1.00 88.19 97 SER A N 1
ATOM 800 C CA . SER A 1 97 ? -3.081 10.094 21.259 1.00 88.19 97 SER A CA 1
ATOM 801 C C . SER A 1 97 ? -3.517 9.376 19.976 1.00 88.19 97 SER A C 1
ATOM 803 O O . SER A 1 97 ? -4.630 8.858 19.931 1.00 88.19 97 SER A O 1
ATOM 805 N N . VAL A 1 98 ? -2.677 9.318 18.936 1.00 89.38 98 VAL A N 1
ATOM 806 C CA . VAL A 1 98 ? -3.028 8.692 17.649 1.00 89.38 98 VAL A CA 1
ATOM 807 C C . VAL A 1 98 ? -1.964 7.680 17.244 1.00 89.38 98 VAL A C 1
ATOM 809 O O . VAL A 1 98 ? -0.786 8.008 17.068 1.00 89.38 98 VAL A O 1
ATOM 812 N N . ARG A 1 99 ? -2.390 6.427 17.096 1.00 92.44 99 ARG A N 1
ATOM 813 C CA . ARG A 1 99 ? -1.606 5.347 16.499 1.00 92.44 99 ARG A CA 1
ATOM 814 C C . ARG A 1 99 ? -2.116 5.079 15.097 1.00 92.44 99 ARG A C 1
ATOM 816 O O . ARG A 1 99 ? -3.316 5.132 14.860 1.00 92.44 99 ARG A O 1
ATOM 823 N N . LEU A 1 100 ? -1.213 4.783 14.178 1.00 93.75 100 LEU A N 1
ATOM 824 C CA . LEU A 1 100 ? -1.519 4.527 12.776 1.00 93.75 100 LEU A CA 1
ATOM 825 C C . LEU A 1 100 ? -1.024 3.137 12.400 1.00 93.75 100 LEU A C 1
ATOM 827 O O . LEU A 1 100 ? 0.106 2.783 12.742 1.00 93.75 100 LEU A O 1
ATOM 831 N N . SER A 1 101 ? -1.842 2.340 11.712 1.00 95.19 101 SER A N 1
ATOM 832 C CA . SER A 1 101 ? -1.376 1.070 11.162 1.00 95.19 101 SER A CA 1
ATOM 833 C C . SER A 1 101 ? -0.223 1.303 10.197 1.00 95.19 101 SER A C 1
ATOM 835 O O . SER A 1 101 ? -0.288 2.160 9.324 1.00 95.19 101 SER A O 1
ATOM 837 N N . THR A 1 102 ? 0.838 0.521 10.342 1.00 94.75 102 THR A N 1
ATOM 838 C CA . THR A 1 102 ? 2.003 0.547 9.451 1.00 94.75 102 THR A CA 1
ATOM 839 C C . THR A 1 102 ? 1.617 0.314 7.990 1.00 94.75 102 THR A C 1
ATOM 841 O O . THR A 1 102 ? 0.531 -0.211 7.726 1.00 94.75 102 THR A O 1
ATOM 844 N N . PRO A 1 103 ? 2.476 0.673 7.024 1.00 94.56 103 PRO A N 1
ATOM 845 C CA . PRO A 1 103 ? 2.202 0.440 5.608 1.00 94.56 103 PRO A CA 1
ATOM 846 C C . PRO A 1 103 ? 1.901 -1.033 5.303 1.00 94.56 103 PRO A C 1
ATOM 848 O O . PRO A 1 103 ? 0.950 -1.324 4.583 1.00 94.56 103 PRO A O 1
ATOM 851 N N . GLU A 1 104 ? 2.636 -1.967 5.917 1.00 96.00 104 GLU A N 1
ATOM 852 C CA . GLU A 1 104 ? 2.433 -3.404 5.704 1.00 96.00 104 GLU A CA 1
ATOM 853 C C . GLU A 1 104 ? 1.105 -3.887 6.290 1.00 96.00 104 GLU A C 1
ATOM 855 O O . GLU A 1 104 ? 0.377 -4.653 5.651 1.00 96.00 104 GLU A O 1
ATOM 860 N N . PHE A 1 105 ? 0.751 -3.402 7.485 1.00 96.00 105 PHE A N 1
ATOM 861 C CA . PHE A 1 105 ? -0.535 -3.747 8.075 1.00 96.00 105 PHE A CA 1
ATOM 862 C C . PHE A 1 105 ? -1.683 -3.131 7.274 1.00 96.00 105 PHE A C 1
ATOM 864 O O . PHE A 1 105 ? -2.645 -3.816 6.955 1.00 96.00 105 PHE A O 1
ATOM 871 N N . THR A 1 106 ? -1.554 -1.868 6.869 1.00 96.81 106 THR A N 1
ATOM 872 C CA . THR A 1 106 ? -2.547 -1.170 6.042 1.00 96.81 106 THR A CA 1
ATOM 873 C C . THR A 1 106 ? -2.763 -1.896 4.715 1.00 96.81 106 THR A C 1
ATOM 875 O O . THR A 1 106 ? -3.903 -2.108 4.317 1.00 96.81 106 THR A O 1
ATOM 878 N N . TYR A 1 107 ? -1.700 -2.374 4.066 1.00 97.44 107 TYR A N 1
ATOM 879 C CA . TYR A 1 107 ? -1.795 -3.198 2.860 1.00 97.44 107 TYR A CA 1
ATOM 880 C C . TYR A 1 107 ? -2.637 -4.466 3.061 1.00 97.44 107 TYR A C 1
ATOM 882 O O . TYR A 1 107 ? -3.548 -4.734 2.274 1.00 97.44 107 TYR A O 1
ATOM 890 N N . LEU A 1 108 ? -2.403 -5.207 4.150 1.00 97.25 108 LEU A N 1
ATOM 891 C CA . LEU A 1 108 ? -3.219 -6.373 4.503 1.00 97.25 108 LEU A CA 1
ATOM 892 C C . LEU A 1 108 ? -4.699 -6.004 4.695 1.00 97.25 108 LEU A C 1
ATOM 894 O O . LEU A 1 108 ? -5.583 -6.747 4.276 1.00 97.25 108 LEU A O 1
ATOM 898 N N . GLN A 1 109 ? -4.974 -4.856 5.310 1.00 96.06 109 GLN A N 1
ATOM 899 C CA . GLN A 1 109 ? -6.338 -4.384 5.558 1.00 96.06 109 GLN A CA 1
ATOM 900 C C . GLN A 1 109 ? -7.043 -4.029 4.247 1.00 96.06 109 GLN A C 1
ATOM 902 O O . GLN A 1 109 ? -8.175 -4.461 4.017 1.00 96.06 109 GLN A O 1
ATOM 907 N N . MET A 1 110 ? -6.351 -3.315 3.355 1.00 96.88 110 MET A N 1
ATOM 908 C CA . MET A 1 110 ? -6.874 -2.959 2.037 1.00 96.88 110 MET A CA 1
ATOM 909 C C . MET A 1 110 ? -7.206 -4.202 1.206 1.00 96.88 110 MET A C 1
ATOM 911 O O . MET A 1 110 ? -8.202 -4.202 0.485 1.00 96.88 110 MET A O 1
ATOM 915 N N . ALA A 1 111 ? -6.477 -5.308 1.381 1.00 96.50 111 ALA A N 1
ATOM 916 C CA . ALA A 1 111 ? -6.767 -6.572 0.704 1.00 96.50 111 ALA A CA 1
ATOM 917 C C . ALA A 1 111 ? -8.168 -7.150 0.983 1.00 96.50 111 ALA A C 1
ATOM 919 O O . ALA A 1 111 ? -8.584 -8.100 0.322 1.00 96.50 111 ALA A O 1
ATOM 920 N N . THR A 1 112 ? -8.895 -6.604 1.961 1.00 94.50 112 THR A N 1
ATOM 921 C CA . THR A 1 112 ? -10.269 -7.006 2.284 1.00 94.50 112 THR A CA 1
ATOM 922 C C . THR A 1 112 ? -11.345 -6.188 1.570 1.00 94.50 112 THR A C 1
ATOM 924 O O . THR A 1 112 ? -12.505 -6.592 1.594 1.00 94.50 112 THR A O 1
ATOM 927 N N . VAL A 1 113 ? -10.985 -5.067 0.931 1.00 93.94 113 VAL A N 1
ATOM 928 C CA . VAL A 1 113 ? -11.957 -4.100 0.386 1.00 93.94 113 VAL A CA 1
ATOM 929 C C . VAL A 1 113 ? -11.675 -3.603 -1.025 1.00 93.94 113 VAL A C 1
ATOM 931 O O . VAL A 1 113 ? -12.583 -3.067 -1.655 1.00 93.94 113 VAL A O 1
ATOM 934 N N . ILE A 1 114 ? -10.457 -3.770 -1.542 1.00 93.94 114 ILE A N 1
ATOM 935 C CA . ILE A 1 114 ? -10.137 -3.428 -2.934 1.00 93.94 114 ILE A CA 1
ATOM 936 C C . ILE A 1 114 ? -9.894 -4.687 -3.768 1.00 93.94 114 ILE A C 1
ATOM 938 O O . ILE A 1 114 ? -9.496 -5.732 -3.256 1.00 93.94 114 ILE A O 1
ATOM 942 N N . SER A 1 115 ? -10.155 -4.588 -5.073 1.00 94.56 115 SER A N 1
ATOM 943 C CA . SER A 1 115 ? -9.955 -5.686 -6.022 1.00 94.56 115 SER A CA 1
ATOM 944 C C . SER A 1 115 ? -8.475 -6.066 -6.149 1.00 94.56 115 SER A C 1
ATOM 946 O O . SER A 1 115 ? -7.592 -5.254 -5.882 1.00 94.56 115 SER A O 1
ATOM 948 N N . LEU A 1 116 ? -8.181 -7.291 -6.603 1.00 95.94 116 LEU A N 1
ATOM 949 C CA . LEU A 1 116 ? -6.794 -7.755 -6.755 1.00 95.94 116 LEU A CA 1
ATOM 950 C C . LEU A 1 116 ? -5.933 -6.856 -7.673 1.00 95.94 116 LEU A C 1
ATOM 952 O O . LEU A 1 116 ? -4.803 -6.576 -7.283 1.00 95.94 116 LEU A O 1
ATOM 956 N N . PRO A 1 117 ? -6.414 -6.349 -8.829 1.00 94.94 117 PRO A N 1
ATOM 957 C CA . PRO A 1 117 ? -5.629 -5.413 -9.642 1.00 94.94 117 PRO A CA 1
ATOM 958 C C . PRO A 1 117 ? -5.312 -4.105 -8.903 1.00 94.94 117 PRO A C 1
ATOM 960 O O . PRO A 1 117 ? -4.167 -3.657 -8.896 1.00 94.94 117 PRO A O 1
ATOM 963 N N . ARG A 1 118 ? -6.301 -3.531 -8.199 1.00 94.19 118 ARG A N 1
ATOM 964 C CA . ARG A 1 118 ? -6.108 -2.328 -7.370 1.00 94.19 118 ARG A CA 1
ATOM 965 C C . ARG A 1 118 ? -5.144 -2.582 -6.220 1.00 94.19 118 ARG A C 1
ATOM 967 O O . ARG A 1 118 ? -4.348 -1.714 -5.886 1.00 94.19 118 ARG A O 1
ATOM 974 N N . LEU A 1 119 ? -5.200 -3.767 -5.619 1.00 96.62 119 LEU A N 1
ATOM 975 C CA . LEU A 1 119 ? -4.295 -4.160 -4.548 1.00 96.62 119 LEU A CA 1
ATOM 976 C C . LEU A 1 119 ? -2.863 -4.356 -5.060 1.00 96.62 119 LEU A C 1
ATOM 978 O O . LEU A 1 119 ? -1.941 -3.940 -4.373 1.00 96.62 119 LEU A O 1
ATOM 982 N N . ALA A 1 120 ? -2.665 -4.905 -6.263 1.00 95.75 120 ALA A N 1
ATOM 983 C CA . ALA A 1 120 ? -1.348 -4.964 -6.902 1.00 95.75 120 ALA A CA 1
ATOM 984 C C . ALA A 1 120 ? -0.795 -3.554 -7.174 1.00 95.75 120 ALA A C 1
ATOM 986 O O . ALA A 1 120 ? 0.337 -3.259 -6.808 1.00 95.75 120 ALA A O 1
ATOM 987 N N . SER A 1 121 ? -1.624 -2.646 -7.699 1.00 94.50 121 SER A N 1
ATOM 988 C CA . SER A 1 121 ? -1.242 -1.236 -7.862 1.00 94.50 121 SER A CA 1
ATOM 989 C C . SER A 1 121 ? -0.927 -0.553 -6.536 1.00 94.50 121 SER A C 1
ATOM 991 O O . SER A 1 121 ? 0.037 0.202 -6.463 1.00 94.50 121 SER A O 1
ATOM 993 N N . TYR A 1 122 ? -1.683 -0.844 -5.476 1.00 95.12 122 TYR A N 1
ATOM 994 C CA . TYR A 1 122 ? -1.401 -0.303 -4.151 1.00 95.12 122 TYR A CA 1
ATOM 995 C C . TYR A 1 122 ? -0.118 -0.887 -3.542 1.00 95.12 122 TYR A C 1
ATOM 997 O O . TYR A 1 122 ? 0.604 -0.161 -2.864 1.00 95.12 122 TYR A O 1
ATOM 1005 N N . ALA A 1 123 ? 0.193 -2.164 -3.802 1.00 95.62 123 ALA A N 1
ATOM 1006 C CA . ALA A 1 123 ? 1.453 -2.787 -3.396 1.00 95.62 123 ALA A CA 1
ATOM 1007 C C . ALA A 1 123 ? 2.649 -2.054 -4.011 1.00 95.62 123 ALA A C 1
ATOM 1009 O O . ALA A 1 123 ? 3.600 -1.753 -3.297 1.00 95.62 123 ALA A O 1
ATOM 1010 N N . CYS A 1 124 ? 2.562 -1.722 -5.300 1.00 94.38 124 CYS A N 1
ATOM 1011 C CA . CYS A 1 124 ? 3.545 -0.897 -5.987 1.00 94.38 124 CYS A CA 1
ATOM 1012 C C . CYS A 1 124 ? 3.621 0.513 -5.365 1.00 94.38 124 CYS A C 1
ATOM 1014 O O . CYS A 1 124 ? 4.688 0.932 -4.926 1.00 94.38 124 CYS A O 1
ATOM 1016 N N . GLU A 1 125 ? 2.488 1.202 -5.182 1.00 93.81 125 GLU A N 1
ATOM 1017 C CA . GLU A 1 125 ? 2.459 2.579 -4.651 1.00 93.81 125 GLU A CA 1
ATOM 1018 C C . GLU A 1 125 ? 3.178 2.724 -3.291 1.00 93.81 125 GLU A C 1
ATOM 1020 O O . GLU A 1 125 ? 3.826 3.738 -3.021 1.00 93.81 125 GLU A O 1
ATOM 1025 N N . ILE A 1 126 ? 3.062 1.737 -2.394 1.00 93.38 126 ILE A N 1
ATOM 1026 C CA . ILE A 1 126 ? 3.684 1.802 -1.057 1.00 93.38 126 ILE A CA 1
ATOM 1027 C C . ILE A 1 126 ? 5.191 1.505 -1.058 1.00 93.38 126 ILE A C 1
ATOM 1029 O O . ILE A 1 126 ? 5.860 1.850 -0.080 1.00 93.38 126 ILE A O 1
ATOM 1033 N N . VAL A 1 127 ? 5.723 0.905 -2.126 1.00 92.62 127 VAL A N 1
ATOM 1034 C CA . VAL A 1 127 ? 7.160 0.624 -2.308 1.00 92.62 127 VAL A CA 1
ATOM 1035 C C . VAL A 1 127 ? 7.833 1.563 -3.321 1.00 92.62 127 VAL A C 1
ATOM 1037 O O . VAL A 1 127 ? 9.029 1.458 -3.578 1.00 92.62 127 VAL A O 1
ATOM 1040 N N . GLU A 1 128 ? 7.082 2.507 -3.887 1.00 87.81 128 GLU A N 1
ATOM 1041 C CA . GLU A 1 128 ? 7.530 3.415 -4.945 1.00 87.81 128 GLU A CA 1
ATOM 1042 C C . GLU A 1 128 ? 7.888 4.822 -4.446 1.00 87.81 128 GLU A C 1
ATOM 1044 O O . GLU A 1 128 ? 7.557 5.239 -3.335 1.00 87.81 128 GLU A O 1
ATOM 1049 N N . GLY A 1 129 ? 8.549 5.590 -5.320 1.00 86.31 129 GLY A N 1
ATOM 1050 C CA . GLY A 1 129 ? 8.964 6.975 -5.074 1.00 86.31 129 GLY A CA 1
ATOM 1051 C C . GLY A 1 129 ? 7.846 8.026 -5.185 1.00 86.31 129 GLY A C 1
ATOM 1052 O O . GLY A 1 129 ? 8.133 9.213 -5.380 1.00 86.31 129 GLY A O 1
ATOM 1053 N N . TYR A 1 130 ? 6.573 7.626 -5.122 1.00 89.38 130 TYR A N 1
ATOM 1054 C CA . TYR A 1 130 ? 5.429 8.532 -5.224 1.00 89.38 130 TYR A CA 1
ATOM 1055 C C . TYR A 1 130 ? 4.231 8.060 -4.381 1.00 89.38 130 TYR A C 1
ATOM 1057 O O . TYR A 1 130 ? 4.216 6.953 -3.848 1.00 89.38 130 TYR A O 1
ATOM 1065 N N . SER A 1 131 ? 3.223 8.922 -4.225 1.00 90.31 131 SER A 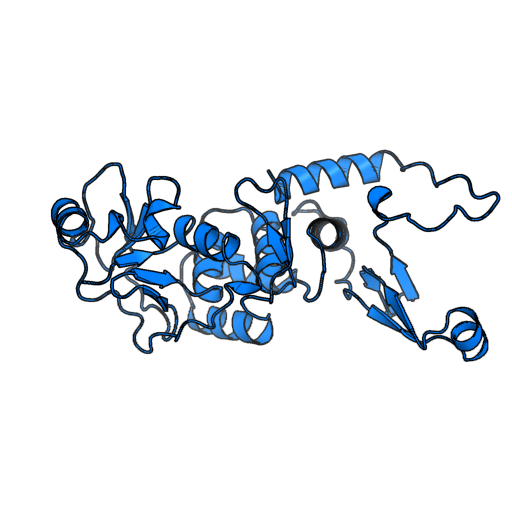N 1
ATOM 1066 C CA . SER A 1 131 ? 1.883 8.532 -3.763 1.00 90.31 131 SER A CA 1
ATOM 1067 C C . SER A 1 131 ? 0.810 9.226 -4.576 1.00 90.31 131 SER A C 1
ATOM 1069 O O . SER A 1 131 ? 0.996 10.361 -5.028 1.00 90.31 131 SER A O 1
ATOM 1071 N N . LEU A 1 132 ? -0.344 8.578 -4.693 1.00 90.00 132 LEU A N 1
ATOM 1072 C CA . LEU A 1 132 ? -1.550 9.219 -5.192 1.00 90.00 132 LEU A CA 1
ATOM 1073 C C . LEU A 1 132 ? -2.074 10.219 -4.158 1.00 90.00 132 LEU A C 1
ATOM 1075 O O . LEU A 1 132 ? -2.154 9.924 -2.967 1.00 90.00 132 LEU A O 1
ATOM 1079 N N . ASN A 1 133 ? -2.474 11.399 -4.622 1.00 87.00 133 ASN A N 1
ATOM 1080 C CA . ASN A 1 133 ? -3.239 12.335 -3.808 1.00 87.00 133 ASN A CA 1
ATOM 1081 C C . ASN A 1 133 ? -4.638 11.765 -3.533 1.00 87.00 133 ASN A C 1
ATOM 1083 O O . ASN A 1 133 ? -5.116 10.864 -4.233 1.00 87.00 133 ASN A O 1
ATOM 1087 N N . GLN A 1 134 ? -5.326 12.315 -2.529 1.00 78.69 134 GLN A N 1
ATOM 1088 C CA . GLN A 1 134 ? -6.720 11.951 -2.282 1.00 78.69 134 GLN A CA 1
ATOM 1089 C C . GLN A 1 134 ? -7.562 12.139 -3.555 1.00 78.69 134 GLN A C 1
ATOM 1091 O O . GLN A 1 134 ? -7.431 13.138 -4.263 1.00 78.69 134 GLN A O 1
ATOM 1096 N N . GLY A 1 135 ? -8.391 11.141 -3.865 1.00 74.50 135 GLY A N 1
ATOM 1097 C CA . GLY A 1 135 ? -9.186 11.098 -5.094 1.00 74.50 135 GLY A CA 1
ATOM 1098 C C . GLY A 1 135 ? -8.439 10.634 -6.352 1.00 74.50 135 GLY A C 1
ATOM 1099 O O . GLY A 1 135 ? -9.041 10.650 -7.416 1.00 74.50 135 GLY A O 1
ATOM 1100 N N . GLY A 1 136 ? -7.155 10.257 -6.277 1.00 77.25 136 GLY A N 1
ATOM 1101 C CA . GLY A 1 136 ? -6.451 9.510 -7.338 1.00 77.25 136 GLY A CA 1
ATOM 1102 C C . GLY A 1 136 ? -6.107 10.281 -8.622 1.00 77.25 136 GLY A C 1
ATOM 1103 O O . GLY A 1 136 ? -5.385 9.770 -9.473 1.00 77.25 136 GLY A O 1
ATOM 1104 N N . ARG A 1 137 ? -6.563 11.532 -8.767 1.00 76.62 137 ARG A N 1
ATOM 1105 C CA . ARG A 1 137 ? -6.405 12.333 -10.002 1.00 76.62 137 ARG A CA 1
ATOM 1106 C C . ARG A 1 137 ? -5.028 12.967 -10.190 1.00 76.62 137 ARG A C 1
ATOM 1108 O O . ARG A 1 137 ? -4.716 13.465 -11.266 1.00 76.62 137 ARG A O 1
ATOM 1115 N N . SER A 1 138 ? -4.217 13.003 -9.143 1.00 86.94 138 SER A N 1
ATOM 1116 C CA . SER A 1 138 ? -2.859 13.546 -9.169 1.00 86.94 138 SER A CA 1
ATOM 1117 C C . SER A 1 138 ? -1.972 12.764 -8.207 1.00 86.94 138 SER A C 1
ATOM 1119 O O . SER A 1 138 ? -2.465 11.993 -7.385 1.00 86.94 138 SER A O 1
ATOM 1121 N N . PHE A 1 139 ? -0.662 12.955 -8.309 1.00 91.19 139 PHE A N 1
ATOM 1122 C CA . PHE A 1 139 ? 0.321 12.293 -7.461 1.00 91.19 139 PHE A CA 1
ATOM 1123 C C . PHE A 1 139 ? 1.421 13.273 -7.061 1.00 91.19 139 PHE A C 1
ATOM 1125 O O . PHE A 1 139 ? 1.557 14.347 -7.650 1.00 91.19 139 PHE A O 1
ATOM 1132 N N . HIS A 1 140 ? 2.200 12.912 -6.051 1.00 88.81 140 HIS A N 1
ATOM 1133 C CA . HIS A 1 140 ? 3.369 13.670 -5.617 1.00 88.81 140 HIS A CA 1
ATOM 1134 C C . HIS A 1 140 ? 4.529 12.723 -5.311 1.00 88.81 140 HIS A C 1
ATOM 1136 O O . HIS A 1 140 ? 4.322 11.554 -4.985 1.00 88.81 140 HIS A O 1
ATOM 1142 N N . ALA A 1 141 ? 5.755 13.236 -5.413 1.00 88.19 141 ALA A N 1
ATOM 1143 C CA . ALA A 1 141 ? 6.950 12.485 -5.053 1.00 88.19 141 ALA A CA 1
ATOM 1144 C C . ALA A 1 141 ? 7.066 12.329 -3.530 1.00 88.19 141 ALA A C 1
ATOM 1146 O O . ALA A 1 141 ? 6.805 13.270 -2.771 1.00 88.19 141 ALA A O 1
ATOM 1147 N N . ARG A 1 142 ? 7.494 11.146 -3.091 1.00 88.75 142 ARG A N 1
ATOM 1148 C CA . ARG A 1 142 ? 7.801 10.829 -1.691 1.00 88.75 142 ARG A CA 1
ATOM 1149 C C . ARG A 1 142 ? 8.706 9.593 -1.608 1.00 88.75 142 ARG A C 1
ATOM 1151 O O . ARG A 1 142 ? 8.706 8.798 -2.539 1.00 88.75 142 ARG A O 1
ATOM 1158 N N . PRO A 1 143 ? 9.455 9.388 -0.516 1.00 87.88 143 PRO A N 1
ATOM 1159 C CA . PRO A 1 143 ? 10.151 8.125 -0.299 1.00 87.88 143 PRO A CA 1
ATOM 1160 C C . PRO A 1 143 ? 9.175 6.933 -0.201 1.00 87.88 143 PRO A C 1
ATOM 1162 O O . PRO A 1 143 ? 8.053 7.121 0.286 1.00 87.88 143 PRO A O 1
ATOM 1165 N N . PRO A 1 144 ? 9.608 5.714 -0.577 1.00 90.69 144 PRO A N 1
ATOM 1166 C CA . PRO A 1 144 ? 8.858 4.484 -0.327 1.00 90.69 144 PRO A CA 1
ATOM 1167 C C . PRO A 1 144 ? 8.459 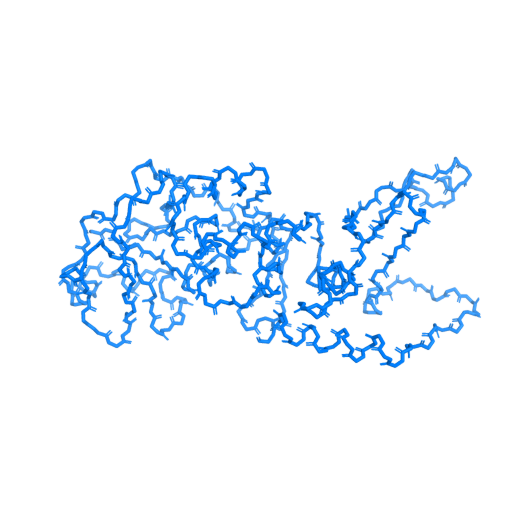4.349 1.145 1.00 90.69 144 PRO A C 1
ATOM 1169 O O . PRO A 1 144 ? 9.250 4.642 2.045 1.00 90.69 144 PRO A O 1
ATOM 1172 N N . LEU A 1 145 ? 7.242 3.883 1.424 1.00 91.19 145 LEU A N 1
ATOM 1173 C CA . LEU A 1 145 ? 6.803 3.624 2.800 1.00 91.19 145 LEU A CA 1
ATOM 1174 C C . LEU A 1 145 ? 7.403 2.331 3.365 1.00 91.19 145 LEU A C 1
ATOM 1176 O O . LEU A 1 145 ? 7.598 2.200 4.573 1.00 91.19 145 LEU A O 1
ATOM 1180 N N . THR A 1 146 ? 7.638 1.363 2.485 1.00 92.31 146 THR A N 1
ATOM 1181 C CA . THR A 1 146 ? 8.206 0.049 2.782 1.00 92.31 146 THR A CA 1
ATOM 1182 C C . THR A 1 146 ? 8.942 -0.472 1.542 1.00 92.31 146 THR A C 1
ATOM 1184 O O . THR A 1 146 ? 9.182 0.283 0.604 1.00 92.31 146 THR A O 1
ATOM 1187 N N . ASN A 1 147 ? 9.330 -1.741 1.548 1.00 93.56 147 ASN A N 1
ATOM 1188 C CA . ASN A 1 147 ? 9.842 -2.463 0.387 1.00 93.56 147 ASN A CA 1
ATOM 1189 C C . ASN A 1 147 ? 9.294 -3.900 0.401 1.00 93.56 147 ASN A C 1
ATOM 1191 O O . ASN A 1 147 ? 8.817 -4.385 1.433 1.00 93.56 147 ASN A O 1
ATOM 1195 N N . LEU A 1 148 ? 9.360 -4.596 -0.730 1.00 93.19 148 LEU A N 1
ATOM 1196 C CA . LEU A 1 148 ? 8.905 -5.974 -0.899 1.00 93.19 148 LEU A CA 1
ATOM 1197 C C . LEU A 1 148 ? 9.622 -6.920 0.073 1.00 93.19 148 LEU A C 1
ATOM 1199 O O . LEU A 1 148 ? 8.991 -7.831 0.615 1.00 93.19 148 LEU A O 1
ATOM 1203 N N . GLY A 1 149 ? 10.899 -6.649 0.367 1.00 93.62 149 GLY A N 1
ATOM 1204 C CA . GLY A 1 149 ? 11.706 -7.383 1.345 1.00 93.62 149 GLY A CA 1
ATOM 1205 C C . GLY A 1 149 ? 11.203 -7.284 2.791 1.00 93.62 149 GLY A C 1
ATOM 1206 O O . GLY A 1 149 ? 11.446 -8.194 3.578 1.00 93.62 149 GLY A O 1
ATOM 1207 N N . LEU A 1 150 ? 10.462 -6.232 3.152 1.00 93.00 150 LEU A N 1
ATOM 1208 C CA . LEU A 1 150 ? 9.802 -6.073 4.456 1.00 93.00 150 LEU A CA 1
ATOM 1209 C C . LEU A 1 150 ? 8.337 -6.525 4.419 1.00 93.00 150 LEU A C 1
ATOM 1211 O O . LEU A 1 150 ? 7.832 -7.092 5.394 1.00 93.00 150 LEU A O 1
ATOM 1215 N N . LEU A 1 151 ? 7.663 -6.309 3.290 1.00 94.62 151 LEU A N 1
ATOM 1216 C CA . LEU A 1 151 ? 6.249 -6.616 3.109 1.00 94.62 151 LEU A CA 1
ATOM 1217 C C . LEU A 1 151 ? 5.991 -8.131 3.101 1.00 94.62 151 LEU A C 1
ATOM 1219 O O . LEU A 1 151 ? 5.083 -8.601 3.790 1.00 94.62 151 LEU A O 1
ATOM 1223 N N . ALA A 1 152 ? 6.817 -8.916 2.398 1.00 94.94 152 ALA A N 1
ATOM 1224 C CA . ALA A 1 152 ? 6.674 -10.374 2.350 1.00 94.94 152 ALA A CA 1
ATOM 1225 C C . ALA A 1 152 ? 6.822 -11.039 3.739 1.00 94.94 152 ALA A C 1
ATOM 1227 O O . ALA A 1 152 ? 5.890 -11.740 4.153 1.00 94.94 152 ALA A O 1
ATOM 1228 N N . PRO A 1 153 ? 7.899 -10.797 4.521 1.00 95.62 153 PRO A N 1
ATOM 1229 C CA . PRO A 1 153 ? 8.026 -11.358 5.868 1.00 95.62 153 PRO A CA 1
ATOM 1230 C C . PRO A 1 153 ? 6.903 -10.936 6.816 1.00 95.62 153 PRO A C 1
ATOM 1232 O O . PRO A 1 153 ? 6.475 -11.730 7.655 1.00 95.62 153 PRO A O 1
ATOM 1235 N N . TYR A 1 154 ? 6.393 -9.708 6.688 1.00 95.69 154 TYR A N 1
ATOM 1236 C CA . TYR A 1 154 ? 5.255 -9.257 7.485 1.00 95.69 154 TYR A CA 1
ATOM 1237 C C . TYR A 1 154 ? 3.992 -10.084 7.186 1.00 95.69 154 TYR A C 1
ATOM 1239 O O . TYR A 1 154 ? 3.347 -10.593 8.106 1.00 95.69 154 TYR A O 1
ATOM 1247 N N . LEU A 1 155 ? 3.667 -10.308 5.907 1.00 96.00 155 LEU A N 1
ATOM 1248 C CA . LEU A 1 155 ? 2.517 -11.133 5.514 1.00 96.00 155 LEU A CA 1
ATOM 1249 C C . LEU A 1 155 ? 2.667 -12.602 5.926 1.00 96.00 155 LEU A C 1
ATOM 1251 O O . LEU A 1 155 ? 1.657 -13.277 6.157 1.00 96.00 155 LEU A O 1
ATOM 1255 N N . SER A 1 156 ? 3.892 -13.117 6.047 1.00 94.94 156 SER A N 1
ATOM 1256 C CA . SER A 1 156 ? 4.150 -14.461 6.582 1.00 94.94 156 SER A CA 1
ATOM 1257 C C . SER A 1 156 ? 3.665 -14.607 8.027 1.00 94.94 156 SER A C 1
ATOM 1259 O O . SER A 1 156 ? 3.047 -15.619 8.355 1.00 94.94 156 SER A O 1
ATOM 1261 N N . LYS A 1 157 ? 3.812 -13.558 8.850 1.00 95.06 157 LYS A N 1
ATOM 1262 C CA . LYS A 1 157 ? 3.322 -13.507 10.244 1.00 95.06 157 LYS A CA 1
ATOM 1263 C C . LYS A 1 157 ? 1.798 -13.386 10.360 1.00 95.06 157 LYS A C 1
ATOM 1265 O O . LYS A 1 157 ? 1.242 -13.596 11.430 1.00 95.06 157 LYS A O 1
ATOM 1270 N N . CYS A 1 158 ? 1.107 -13.072 9.266 1.00 94.19 158 CYS A N 1
ATOM 1271 C CA . CYS A 1 158 ? -0.339 -12.841 9.234 1.00 94.19 158 CYS A CA 1
ATOM 1272 C C . CYS A 1 158 ? -1.148 -14.091 8.834 1.00 94.19 158 CYS A C 1
ATOM 1274 O O . CYS A 1 158 ? -2.238 -13.972 8.270 1.00 94.19 158 CYS A O 1
ATOM 1276 N N . ALA A 1 159 ? -0.622 -15.299 9.055 1.00 91.19 159 ALA A N 1
ATOM 1277 C CA . ALA A 1 159 ? -1.260 -16.541 8.616 1.00 91.19 159 ALA A CA 1
ATOM 1278 C C . ALA A 1 159 ? -2.712 -16.666 9.129 1.00 91.19 159 ALA A C 1
ATOM 1280 O O . ALA A 1 159 ? -2.992 -16.518 10.319 1.00 91.19 159 ALA A O 1
ATOM 1281 N N . GLY A 1 160 ? -3.654 -16.912 8.212 1.00 91.06 160 GLY A N 1
ATOM 1282 C CA . GLY A 1 160 ? -5.096 -16.999 8.486 1.00 91.06 160 GLY A CA 1
ATOM 1283 C C . GLY A 1 160 ? -5.813 -15.657 8.700 1.00 91.06 160 GLY A C 1
ATOM 1284 O O . GLY A 1 160 ? -7.006 -15.650 8.998 1.00 91.06 160 GLY A O 1
ATOM 1285 N N . ALA A 1 161 ? -5.116 -14.517 8.616 1.00 93.81 161 ALA A N 1
ATOM 1286 C CA . ALA A 1 161 ? -5.758 -13.212 8.723 1.00 93.81 161 ALA A CA 1
ATOM 1287 C C . ALA A 1 161 ? -6.637 -12.944 7.494 1.00 93.81 161 ALA A C 1
ATOM 1289 O O . ALA A 1 161 ? -6.328 -13.375 6.378 1.00 93.81 161 ALA A O 1
ATOM 1290 N N . ARG A 1 162 ? -7.732 -12.201 7.681 1.00 92.56 162 ARG A N 1
ATOM 1291 C CA . ARG A 1 162 ? -8.598 -11.816 6.563 1.00 92.56 162 ARG A CA 1
ATOM 1292 C C . ARG A 1 162 ? -7.786 -11.001 5.552 1.00 92.56 162 ARG A C 1
ATOM 1294 O O . ARG A 1 162 ? -7.012 -10.134 5.938 1.00 92.56 162 ARG A O 1
ATOM 1301 N N . GLY A 1 163 ? -7.946 -11.311 4.267 1.00 94.62 163 GLY A N 1
ATOM 1302 C CA . GLY A 1 163 ? -7.227 -10.637 3.182 1.00 94.62 163 GLY A CA 1
ATOM 1303 C C . GLY A 1 163 ? -5.816 -11.167 2.907 1.00 94.62 163 GLY A C 1
ATOM 1304 O O . GLY A 1 163 ? -5.278 -10.870 1.845 1.00 94.62 163 GLY A O 1
ATOM 1305 N N . VAL A 1 164 ? -5.224 -12.010 3.771 1.00 96.50 164 VAL A N 1
ATOM 1306 C CA . VAL A 1 164 ? -3.812 -12.424 3.615 1.00 96.50 164 VAL A CA 1
ATOM 1307 C C . VAL A 1 164 ? -3.545 -13.190 2.317 1.00 96.50 164 VAL A C 1
ATOM 1309 O O . VAL A 1 164 ? -2.502 -13.005 1.697 1.00 96.50 164 VAL A O 1
ATOM 1312 N N . CYS A 1 165 ? -4.494 -14.018 1.868 1.00 96.25 165 CYS A N 1
ATOM 1313 C CA . CYS A 1 165 ? -4.370 -14.746 0.605 1.00 96.25 165 CYS A CA 1
ATOM 1314 C C . CYS A 1 165 ? -4.318 -13.779 -0.588 1.00 96.25 165 CYS A C 1
ATOM 1316 O O . CYS A 1 165 ? -3.417 -13.879 -1.419 1.00 96.25 165 CYS A O 1
ATOM 1318 N N . GLY A 1 166 ? -5.230 -12.800 -0.623 1.00 96.38 166 GLY A N 1
ATOM 1319 C CA . GLY A 1 166 ? -5.242 -11.743 -1.634 1.00 96.38 166 GLY A CA 1
ATOM 1320 C C . GLY A 1 166 ? -3.955 -10.923 -1.606 1.00 96.38 166 GLY A C 1
ATOM 1321 O O . GLY A 1 166 ? -3.300 -10.805 -2.634 1.00 96.38 166 GLY A O 1
ATOM 1322 N N . ALA A 1 167 ? -3.541 -10.468 -0.419 1.00 97.25 167 ALA A N 1
ATOM 1323 C CA . ALA A 1 167 ? -2.330 -9.676 -0.212 1.00 97.25 167 ALA A CA 1
ATOM 1324 C C . ALA A 1 167 ? -1.055 -10.385 -0.695 1.00 97.25 167 ALA A C 1
ATOM 1326 O O . ALA A 1 167 ? -0.231 -9.769 -1.371 1.00 97.25 167 ALA A O 1
ATOM 1327 N N . ARG A 1 168 ? -0.894 -11.679 -0.380 1.00 97.00 168 ARG A N 1
ATOM 1328 C CA . ARG A 1 168 ? 0.248 -12.487 -0.842 1.00 97.00 168 ARG A CA 1
ATOM 1329 C C . ARG A 1 168 ? 0.216 -12.693 -2.352 1.00 97.00 168 ARG A C 1
ATOM 1331 O O . ARG A 1 168 ? 1.245 -12.579 -3.005 1.00 97.00 168 ARG A O 1
ATOM 1338 N N . LYS A 1 169 ? -0.967 -12.965 -2.907 1.00 95.31 169 LYS A N 1
ATOM 1339 C CA . LYS A 1 169 ? -1.151 -13.167 -4.346 1.00 95.31 169 LYS A CA 1
ATOM 1340 C C . LYS A 1 169 ? -0.835 -11.913 -5.155 1.00 95.31 169 LYS A C 1
ATOM 1342 O O . LYS A 1 169 ? -0.288 -12.022 -6.238 1.00 95.31 169 LYS A O 1
ATOM 1347 N N . THR A 1 170 ? -1.196 -10.730 -4.673 1.00 95.31 170 THR A N 1
ATOM 1348 C CA . THR A 1 170 ? -0.908 -9.481 -5.394 1.00 95.31 170 THR A CA 1
ATOM 1349 C C . THR A 1 170 ? 0.513 -9.002 -5.186 1.00 95.31 170 THR A C 1
ATOM 1351 O O . THR A 1 170 ? 1.046 -8.327 -6.058 1.00 95.31 170 THR A O 1
ATOM 1354 N N . LEU A 1 171 ? 1.157 -9.412 -4.090 1.00 94.81 171 LEU A N 1
ATOM 1355 C CA . LEU A 1 171 ? 2.568 -9.130 -3.867 1.00 94.81 171 LEU A CA 1
ATOM 1356 C C . LEU A 1 171 ? 3.459 -9.748 -4.954 1.00 94.81 171 LEU A C 1
ATOM 1358 O O . LEU A 1 171 ? 4.434 -9.124 -5.345 1.00 94.81 171 LEU A O 1
ATOM 1362 N N . SER A 1 172 ? 3.101 -10.918 -5.498 1.00 92.31 172 SER A N 1
ATOM 1363 C CA . SER A 1 172 ? 3.851 -11.532 -6.607 1.00 92.31 172 SER A CA 1
ATOM 1364 C C . SER A 1 172 ? 3.720 -10.790 -7.941 1.00 92.31 172 SER A C 1
ATOM 1366 O O . SER A 1 172 ? 4.423 -11.130 -8.885 1.00 92.31 172 SER A O 1
ATOM 1368 N N . TYR A 1 173 ? 2.801 -9.825 -8.046 1.00 93.88 173 TYR A N 1
ATOM 1369 C CA . TYR A 1 173 ? 2.655 -8.954 -9.218 1.00 93.88 173 TYR A CA 1
ATOM 1370 C C . TYR A 1 173 ? 3.276 -7.570 -8.999 1.00 93.88 173 TYR A C 1
ATOM 1372 O O . TYR A 1 173 ? 3.319 -6.770 -9.928 1.00 93.88 173 TYR A O 1
ATOM 1380 N N . ALA A 1 174 ? 3.699 -7.261 -7.771 1.00 92.75 174 ALA A N 1
ATOM 1381 C CA . ALA A 1 174 ? 4.244 -5.958 -7.441 1.00 92.75 174 ALA A CA 1
ATOM 1382 C C . ALA A 1 174 ? 5.678 -5.831 -7.964 1.00 92.75 174 ALA A C 1
ATOM 1384 O O . ALA A 1 174 ? 6.478 -6.759 -7.854 1.00 92.75 174 ALA A O 1
ATOM 1385 N N . VAL A 1 175 ? 6.001 -4.658 -8.496 1.00 90.31 175 VAL A N 1
ATOM 1386 C CA . VAL A 1 175 ? 7.331 -4.319 -9.001 1.00 90.31 175 VAL A CA 1
ATOM 1387 C C . VAL A 1 175 ? 7.776 -3.038 -8.310 1.00 90.31 175 VAL A C 1
ATOM 1389 O O . VAL A 1 175 ? 7.017 -2.075 -8.213 1.00 90.31 175 VAL A O 1
ATOM 1392 N N . GLU A 1 176 ? 9.004 -3.035 -7.806 1.00 91.44 176 GLU A N 1
ATOM 1393 C CA . GLU A 1 176 ? 9.595 -1.869 -7.156 1.00 91.44 176 GLU A CA 1
ATOM 1394 C C . GLU A 1 176 ? 10.204 -0.903 -8.158 1.00 91.44 176 GLU A C 1
ATOM 1396 O O . GLU A 1 176 ? 10.727 -1.315 -9.191 1.00 91.44 176 GLU A O 1
ATOM 1401 N N . GLY A 1 177 ? 10.213 0.378 -7.788 1.00 84.81 177 GLY A N 1
ATOM 1402 C CA . GLY A 1 177 ? 11.090 1.378 -8.390 1.00 84.81 177 GLY A CA 1
ATOM 1403 C C . GLY A 1 177 ? 10.439 2.335 -9.384 1.00 84.81 177 GLY A C 1
ATOM 1404 O O . GLY A 1 177 ? 11.108 3.281 -9.793 1.00 84.81 177 GLY A O 1
ATOM 1405 N N . PHE A 1 178 ? 9.156 2.192 -9.735 1.00 87.81 178 PHE A N 1
ATOM 1406 C CA . PHE A 1 178 ? 8.522 3.161 -10.632 1.00 87.81 178 PHE A CA 1
ATOM 1407 C C . PHE A 1 178 ? 8.465 4.574 -10.037 1.00 87.81 178 PHE A C 1
ATOM 1409 O O . PHE A 1 178 ? 8.403 4.803 -8.825 1.00 87.81 178 PHE A O 1
ATOM 1416 N N . ARG A 1 179 ? 8.463 5.553 -10.947 1.00 84.44 179 ARG A N 1
ATOM 1417 C CA . ARG A 1 179 ? 8.501 6.990 -10.634 1.00 84.44 179 ARG A CA 1
ATOM 1418 C C . ARG A 1 179 ? 7.179 7.706 -10.907 1.00 84.44 179 ARG A C 1
ATOM 1420 O O . ARG A 1 179 ? 7.083 8.913 -10.681 1.00 84.44 179 ARG A O 1
ATOM 1427 N N . SER A 1 180 ? 6.176 7.004 -11.434 1.00 87.44 180 SER A N 1
ATOM 1428 C CA . SER A 1 180 ? 4.858 7.578 -11.690 1.00 87.44 180 SER A CA 1
ATOM 1429 C C . SER A 1 180 ? 3.756 6.513 -11.705 1.00 87.44 180 SER A C 1
ATOM 1431 O O . SER A 1 180 ? 4.022 5.385 -12.123 1.00 87.44 180 SER A O 1
ATOM 1433 N N . PRO A 1 181 ? 2.503 6.890 -11.375 1.00 88.94 181 PRO A N 1
ATOM 1434 C CA . PRO A 1 181 ? 1.356 5.985 -11.456 1.00 88.94 181 PRO A CA 1
ATOM 1435 C C . PRO A 1 181 ? 1.129 5.385 -12.839 1.00 88.94 181 PRO A C 1
ATOM 1437 O O . PRO A 1 181 ? 0.580 4.293 -12.971 1.00 88.94 181 PRO A O 1
ATOM 1440 N N . ALA A 1 182 ? 1.511 6.115 -13.885 1.00 87.75 182 ALA A N 1
ATOM 1441 C CA . ALA A 1 182 ? 1.289 5.681 -15.250 1.00 87.75 182 ALA A CA 1
ATOM 1442 C C . ALA A 1 182 ? 2.239 4.541 -15.646 1.00 87.75 182 ALA A C 1
ATOM 1444 O O . ALA A 1 182 ? 1.779 3.567 -16.234 1.00 87.75 182 ALA A O 1
ATOM 1445 N N . GLY A 1 183 ? 3.510 4.608 -15.228 1.00 89.44 183 GLY A N 1
ATOM 1446 C CA . GLY A 1 183 ? 4.461 3.503 -15.393 1.00 89.44 183 GLY A CA 1
ATOM 1447 C C . GLY A 1 183 ? 3.992 2.243 -14.663 1.00 89.44 183 GLY A C 1
ATOM 1448 O O . GLY A 1 183 ? 3.917 1.175 -15.262 1.00 89.44 183 GLY A O 1
ATOM 1449 N N . THR A 1 184 ? 3.545 2.388 -13.412 1.00 91.88 184 THR A N 1
ATOM 1450 C CA . THR A 1 184 ? 2.971 1.285 -12.623 1.00 91.88 184 THR A CA 1
ATOM 1451 C C . THR A 1 184 ? 1.725 0.691 -13.287 1.00 91.88 184 THR A C 1
ATOM 1453 O O . THR A 1 184 ? 1.582 -0.527 -13.368 1.00 91.88 184 THR A O 1
ATOM 1456 N N . SER A 1 185 ? 0.823 1.534 -13.799 1.00 91.81 185 SER A N 1
ATOM 1457 C CA . SER A 1 185 ? -0.394 1.075 -14.485 1.00 91.81 185 SER A CA 1
ATOM 1458 C C . SER A 1 185 ? -0.066 0.320 -15.771 1.00 91.81 185 SER A C 1
ATOM 1460 O O . SER A 1 185 ? -0.655 -0.727 -16.025 1.00 91.81 185 SER A O 1
ATOM 1462 N N . LEU A 1 186 ? 0.889 0.821 -16.560 1.00 91.94 186 LEU A N 1
ATOM 1463 C CA . LEU A 1 186 ? 1.357 0.167 -17.779 1.00 91.94 186 LEU A CA 1
ATOM 1464 C C . LEU A 1 186 ? 2.006 -1.186 -17.468 1.00 91.94 186 LEU A C 1
ATOM 1466 O O . LEU A 1 186 ? 1.684 -2.185 -18.106 1.00 91.94 186 LEU A O 1
ATOM 1470 N N . ALA A 1 187 ? 2.861 -1.240 -16.447 1.00 93.69 187 ALA A N 1
ATOM 1471 C CA . ALA A 1 187 ? 3.488 -2.479 -16.007 1.00 93.69 187 ALA A CA 1
ATOM 1472 C C . ALA A 1 187 ? 2.447 -3.519 -15.602 1.00 93.69 187 ALA A C 1
ATOM 1474 O O . ALA A 1 187 ? 2.486 -4.653 -16.073 1.00 93.69 187 ALA A O 1
ATOM 1475 N N . LEU A 1 188 ? 1.465 -3.134 -14.786 1.00 94.94 188 LEU A N 1
ATOM 1476 C CA . LEU A 1 188 ? 0.392 -4.036 -14.377 1.00 94.94 188 LEU A CA 1
ATOM 1477 C C . LEU A 1 188 ? -0.510 -4.441 -15.547 1.00 94.94 188 LEU A C 1
ATOM 1479 O O . LEU A 1 188 ? -0.914 -5.598 -15.607 1.00 94.94 188 LEU A O 1
ATOM 1483 N N . LEU A 1 189 ? -0.785 -3.550 -16.504 1.00 94.75 189 LEU A N 1
ATOM 1484 C CA . LEU A 1 189 ? -1.517 -3.908 -17.722 1.00 94.75 189 LEU A CA 1
ATOM 1485 C C . LEU A 1 189 ? -0.798 -5.013 -18.490 1.00 94.75 189 LEU A C 1
ATOM 1487 O O . LEU A 1 189 ? -1.421 -5.972 -18.929 1.00 94.75 189 LEU A O 1
ATOM 1491 N N . LEU A 1 190 ? 0.512 -4.885 -18.657 1.00 94.56 190 LEU A N 1
ATOM 1492 C CA . LEU A 1 190 ? 1.301 -5.828 -19.436 1.00 94.56 190 LEU A CA 1
ATOM 1493 C C . LEU A 1 190 ? 1.494 -7.158 -18.694 1.00 94.56 190 LEU A C 1
ATOM 1495 O O . LEU A 1 190 ? 1.395 -8.218 -19.306 1.00 94.56 190 LEU A O 1
ATOM 1499 N N . THR A 1 191 ? 1.698 -7.114 -17.379 1.00 95.19 191 THR A N 1
ATOM 1500 C CA . THR A 1 191 ? 2.167 -8.272 -16.600 1.00 95.19 191 THR A CA 1
ATOM 1501 C C . THR A 1 191 ? 1.076 -9.004 -15.822 1.00 95.19 191 THR A C 1
ATOM 1503 O O . THR A 1 191 ? 1.212 -10.196 -15.541 1.00 95.19 191 THR A O 1
ATOM 1506 N N . LEU A 1 192 ? -0.043 -8.351 -15.474 1.00 95.88 192 LEU A N 1
ATOM 1507 C CA . LEU A 1 192 ? -1.122 -9.051 -14.779 1.00 95.88 192 LEU A CA 1
ATOM 1508 C C . LEU A 1 192 ? -1.708 -10.161 -15.669 1.00 95.88 192 LEU A C 1
ATOM 1510 O O . LEU A 1 192 ? -1.833 -9.989 -16.882 1.00 95.88 192 LEU A O 1
ATOM 1514 N N . PRO A 1 193 ? -2.147 -11.290 -15.082 1.00 95.50 193 PRO A N 1
ATOM 1515 C CA . PRO A 1 193 ? -2.859 -12.323 -15.824 1.00 95.50 193 PRO A CA 1
ATOM 1516 C C . PRO A 1 193 ? -4.101 -11.780 -16.542 1.00 95.50 193 PRO A C 1
ATOM 1518 O O . PRO A 1 193 ? -4.804 -10.928 -15.996 1.00 95.50 193 PRO A O 1
ATOM 1521 N N . ALA A 1 194 ? -4.467 -12.377 -17.680 1.00 94.56 194 ALA A N 1
ATOM 1522 C CA . ALA A 1 194 ? -5.667 -12.009 -18.445 1.00 94.56 194 ALA A CA 1
ATOM 1523 C C . ALA A 1 194 ? -6.959 -12.007 -17.613 1.00 94.56 194 ALA A C 1
ATOM 1525 O O . ALA A 1 194 ? -7.761 -11.081 -17.697 1.00 94.56 194 ALA A O 1
ATOM 1526 N N . ARG A 1 195 ? -7.120 -12.977 -16.702 1.00 94.31 195 ARG A N 1
ATOM 1527 C CA . ARG A 1 195 ? -8.255 -13.028 -15.755 1.00 94.31 195 ARG A CA 1
ATOM 1528 C C . ARG A 1 195 ? -8.313 -11.859 -14.757 1.00 94.31 195 ARG A C 1
ATOM 1530 O O . ARG A 1 195 ? -9.273 -11.752 -14.005 1.00 94.31 195 ARG A O 1
ATOM 1537 N N . LEU A 1 196 ? -7.251 -11.060 -14.668 1.00 93.75 196 LEU A N 1
ATOM 1538 C CA . LEU A 1 196 ? -7.148 -9.839 -13.867 1.00 93.75 196 LEU A CA 1
ATOM 1539 C C . LEU A 1 196 ? -7.089 -8.574 -14.746 1.00 93.75 196 LEU A C 1
ATOM 1541 O O . LEU A 1 196 ? -6.837 -7.498 -14.215 1.00 93.75 196 LEU A O 1
ATOM 1545 N N . GLY A 1 197 ? -7.331 -8.697 -16.056 1.00 90.75 197 GLY A N 1
ATOM 1546 C CA . GLY A 1 197 ? -7.378 -7.578 -17.000 1.00 90.75 197 GLY A CA 1
ATOM 1547 C C . GLY A 1 197 ? -6.047 -7.218 -17.666 1.00 90.75 197 GLY A C 1
ATOM 1548 O O . GLY A 1 197 ? -6.005 -6.218 -18.375 1.00 90.75 197 GLY A O 1
ATOM 1549 N N . GLY A 1 198 ? -4.980 -7.998 -17.457 1.00 94.88 198 GLY A N 1
ATOM 1550 C CA . GLY A 1 198 ? -3.682 -7.753 -18.096 1.00 94.88 198 GLY A CA 1
ATOM 1551 C C . GLY A 1 198 ? -3.389 -8.636 -19.315 1.00 94.88 198 GLY A C 1
ATOM 1552 O O . GLY A 1 198 ? -4.223 -9.433 -19.742 1.00 94.88 198 GLY A O 1
ATOM 1553 N N . TYR A 1 199 ? -2.192 -8.502 -19.884 1.00 94.94 199 TYR A N 1
ATOM 1554 C CA . TYR A 1 199 ? -1.733 -9.284 -21.041 1.00 94.94 199 TYR A CA 1
ATOM 1555 C C . TYR A 1 199 ? -0.980 -10.566 -20.662 1.00 94.94 199 TYR A C 1
ATOM 1557 O O . TYR A 1 199 ? -0.754 -11.411 -21.523 1.00 94.94 199 TYR A O 1
ATOM 1565 N N . GLY A 1 200 ? -0.643 -10.753 -19.383 1.00 94.56 200 GLY A N 1
ATOM 1566 C CA . GLY A 1 200 ? 0.027 -11.955 -18.888 1.00 94.56 200 GLY A CA 1
ATOM 1567 C C . GLY A 1 200 ? 1.478 -12.105 -19.342 1.00 94.56 200 GLY A C 1
ATOM 1568 O O . GLY A 1 200 ? 1.974 -13.229 -19.378 1.00 94.56 200 GLY A O 1
ATOM 1569 N N . LEU A 1 201 ? 2.150 -11.004 -19.693 1.00 94.50 201 LEU A N 1
ATOM 1570 C CA . LEU A 1 201 ? 3.585 -11.018 -19.966 1.00 94.50 201 LEU A CA 1
ATOM 1571 C C . LEU A 1 201 ? 4.380 -11.336 -18.686 1.00 94.50 201 LEU A C 1
ATOM 1573 O O . LEU A 1 201 ? 3.874 -11.114 -17.580 1.00 94.50 201 LEU A O 1
ATOM 1577 N N . PRO A 1 202 ? 5.629 -11.824 -18.809 1.00 93.00 202 PRO A N 1
ATOM 1578 C CA . PRO A 1 202 ? 6.521 -11.983 -17.664 1.00 93.00 202 PRO A CA 1
ATOM 1579 C C . PRO A 1 202 ? 6.673 -10.679 -16.873 1.00 93.00 202 PRO A C 1
ATOM 1581 O O . PRO A 1 202 ? 6.492 -9.592 -17.418 1.00 93.00 202 PRO A O 1
ATOM 1584 N N . THR A 1 203 ? 7.036 -10.762 -15.595 1.00 92.06 203 THR A N 1
ATOM 1585 C CA . THR A 1 203 ? 7.296 -9.572 -14.772 1.00 92.06 203 THR A CA 1
ATOM 1586 C C . THR A 1 203 ? 8.401 -8.712 -15.393 1.00 92.06 203 THR A C 1
ATOM 1588 O O . THR A 1 203 ? 9.459 -9.228 -15.746 1.00 92.06 203 THR A O 1
ATOM 1591 N N . CYS A 1 204 ? 8.172 -7.403 -15.503 1.00 93.06 204 CYS A N 1
ATOM 1592 C CA . CYS A 1 204 ? 9.167 -6.453 -15.994 1.00 93.06 204 CYS A CA 1
ATOM 1593 C C . CYS A 1 204 ? 10.086 -5.949 -14.871 1.00 93.06 204 CYS A C 1
ATOM 1595 O O . CYS A 1 204 ? 9.682 -5.860 -13.709 1.00 93.06 204 CYS A O 1
ATOM 1597 N N . ALA A 1 205 ? 11.288 -5.513 -15.235 1.00 92.88 205 ALA A N 1
ATOM 1598 C CA . ALA A 1 205 ? 12.114 -4.643 -14.406 1.00 92.88 205 ALA A CA 1
ATOM 1599 C C . ALA A 1 205 ? 11.688 -3.179 -14.603 1.00 92.88 205 ALA A C 1
ATOM 1601 O O . ALA A 1 205 ? 11.428 -2.767 -15.733 1.00 92.88 205 ALA A O 1
ATOM 1602 N N . SER A 1 206 ? 11.635 -2.390 -13.526 1.00 91.75 206 SER A N 1
ATOM 1603 C CA . SER A 1 206 ? 11.433 -0.938 -13.624 1.00 91.75 206 SER A CA 1
ATOM 1604 C C . SER A 1 206 ? 12.766 -0.195 -13.572 1.00 91.75 206 SER A C 1
ATOM 1606 O O . SER A 1 206 ? 13.695 -0.652 -12.902 1.00 91.75 206 SER A O 1
ATOM 1608 N N . ASN A 1 207 ? 12.855 0.959 -14.245 1.00 88.81 207 ASN A N 1
ATOM 1609 C CA . ASN A 1 207 ? 14.064 1.802 -14.284 1.00 88.81 207 ASN A CA 1
ATOM 1610 C C . ASN A 1 207 ? 15.343 0.992 -14.570 1.00 88.81 207 ASN A C 1
ATOM 1612 O O . ASN A 1 207 ? 16.380 1.197 -13.931 1.00 88.81 207 ASN A O 1
ATOM 1616 N N . HIS A 1 208 ? 15.252 0.029 -15.487 1.00 90.56 208 HIS A N 1
ATOM 1617 C CA . HIS A 1 208 ? 16.344 -0.891 -15.768 1.00 90.56 208 HIS A CA 1
ATOM 1618 C C . HIS A 1 208 ? 17.514 -0.135 -16.395 1.00 90.56 208 HIS A C 1
ATOM 1620 O O . HIS A 1 208 ? 17.333 0.630 -17.341 1.00 90.56 208 HIS A O 1
ATOM 1626 N N . ARG A 1 209 ? 18.716 -0.338 -15.855 1.00 92.62 209 ARG A N 1
ATOM 1627 C CA . ARG A 1 209 ? 19.935 0.310 -16.335 1.00 92.62 209 ARG A CA 1
ATOM 1628 C C . ARG A 1 209 ? 20.412 -0.373 -17.615 1.00 92.62 209 ARG A C 1
ATOM 1630 O O . ARG A 1 209 ? 20.786 -1.538 -17.575 1.00 92.62 209 ARG A O 1
ATOM 1637 N N . ILE A 1 210 ? 20.448 0.378 -18.710 1.00 89.50 210 ILE A N 1
ATOM 1638 C CA . ILE A 1 210 ? 21.036 -0.038 -19.983 1.00 89.50 210 ILE A CA 1
ATOM 1639 C C . ILE A 1 210 ? 22.379 0.673 -20.123 1.00 89.50 210 ILE A C 1
ATOM 1641 O O . ILE A 1 210 ? 22.418 1.886 -20.340 1.00 89.50 210 ILE A O 1
ATOM 1645 N N . ASP A 1 211 ? 23.473 -0.067 -19.954 1.00 90.50 211 ASP A N 1
ATOM 1646 C CA . ASP A 1 211 ? 24.823 0.470 -20.130 1.00 90.50 211 ASP A CA 1
ATOM 1647 C C . ASP A 1 211 ? 25.085 0.815 -21.599 1.00 90.50 211 ASP A C 1
ATOM 1649 O O . ASP A 1 211 ? 24.735 0.065 -22.515 1.00 90.50 211 ASP A O 1
ATOM 1653 N N . LEU A 1 212 ? 25.687 1.980 -21.821 1.00 84.25 212 LEU A N 1
ATOM 1654 C CA . LEU A 1 212 ? 25.998 2.475 -23.153 1.00 84.25 212 LEU A CA 1
ATOM 1655 C C . LEU A 1 212 ? 27.407 2.057 -23.570 1.00 84.25 212 LEU A C 1
ATOM 1657 O O . LEU A 1 212 ? 28.329 1.998 -22.762 1.00 84.25 212 LEU A O 1
ATOM 1661 N N . ALA A 1 213 ? 27.591 1.824 -24.870 1.00 85.69 213 ALA A N 1
ATOM 1662 C CA . ALA A 1 213 ? 28.930 1.741 -25.440 1.00 85.69 213 ALA A CA 1
ATOM 1663 C C . ALA A 1 213 ? 29.625 3.113 -25.363 1.00 85.69 213 ALA A C 1
ATOM 1665 O O . ALA A 1 213 ? 28.966 4.150 -25.465 1.00 85.69 213 ALA A O 1
ATOM 1666 N N . GLU A 1 214 ? 30.958 3.124 -25.273 1.00 90.31 214 GLU A N 1
ATOM 1667 C CA . GLU A 1 214 ? 31.766 4.341 -25.086 1.00 90.31 214 GLU A CA 1
ATOM 1668 C C . GLU A 1 214 ? 31.451 5.446 -26.115 1.00 90.31 214 GLU A C 1
ATOM 1670 O O . GLU A 1 214 ? 31.405 6.634 -25.787 1.00 90.31 214 GLU A O 1
ATOM 1675 N N . SER A 1 215 ? 31.169 5.065 -27.366 1.00 84.88 215 SER A N 1
ATOM 1676 C CA . S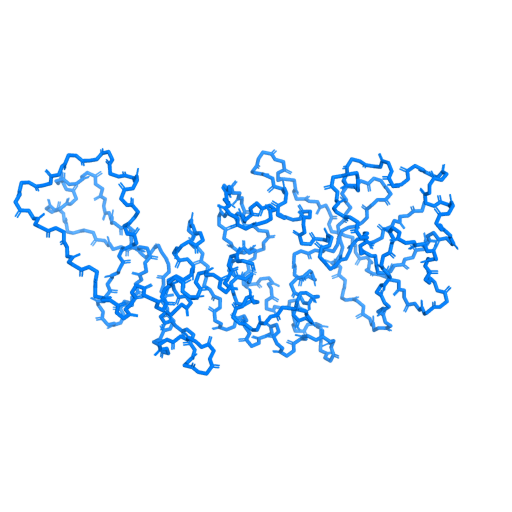ER A 1 215 ? 30.779 6.003 -28.425 1.00 84.88 215 SER A CA 1
ATOM 1677 C C . SER A 1 215 ? 29.494 6.771 -28.094 1.00 84.88 215 SER A C 1
ATOM 1679 O O . SER A 1 215 ? 29.411 7.974 -28.344 1.00 84.88 215 SER A O 1
ATOM 1681 N N . TRP A 1 216 ? 28.503 6.091 -27.513 1.00 84.81 216 TRP A N 1
ATOM 1682 C CA . TRP A 1 216 ? 27.229 6.680 -27.104 1.00 84.81 216 TRP A CA 1
ATOM 1683 C C . TRP A 1 216 ? 27.346 7.439 -25.790 1.00 84.81 216 TRP A C 1
ATOM 1685 O O . TRP A 1 216 ? 26.728 8.492 -25.657 1.00 84.81 216 TRP A O 1
ATOM 1695 N N . GLU A 1 217 ? 28.173 6.967 -24.858 1.00 86.69 217 GLU A N 1
ATOM 1696 C CA . GLU A 1 217 ? 28.456 7.688 -23.616 1.00 86.69 217 GLU A CA 1
ATOM 1697 C C . GLU A 1 217 ? 29.052 9.071 -23.897 1.00 86.69 217 GLU A C 1
ATOM 1699 O O . GLU A 1 217 ? 28.579 10.068 -23.353 1.00 86.69 217 GLU A O 1
ATOM 1704 N N . ARG A 1 218 ? 30.033 9.167 -24.806 1.00 85.12 218 ARG A N 1
ATOM 1705 C CA . ARG A 1 218 ? 30.625 10.457 -25.204 1.00 85.12 218 ARG A CA 1
ATOM 1706 C C . ARG A 1 218 ? 29.595 11.404 -25.824 1.00 85.12 218 ARG A C 1
ATOM 1708 O O . ARG A 1 218 ? 29.642 12.607 -25.572 1.00 85.12 218 ARG A O 1
ATOM 1715 N N . TYR A 1 219 ? 28.671 10.869 -26.625 1.00 87.75 219 TYR A N 1
ATOM 1716 C CA . TYR A 1 219 ? 27.634 11.655 -27.296 1.00 87.75 219 TYR A CA 1
ATOM 1717 C C . TYR A 1 219 ? 26.537 12.127 -26.328 1.00 87.75 219 TYR A C 1
ATOM 1719 O O . TYR A 1 219 ? 26.212 13.313 -26.290 1.00 87.75 219 TYR A O 1
ATOM 1727 N N . LEU A 1 220 ? 25.995 11.216 -25.515 1.00 83.75 220 LEU A N 1
ATOM 1728 C CA . LEU A 1 220 ? 24.887 11.473 -24.587 1.00 83.75 220 LEU A CA 1
ATOM 1729 C C . LEU A 1 220 ? 25.343 12.025 -23.229 1.00 83.75 220 LEU A C 1
ATOM 1731 O O . LEU A 1 220 ? 24.510 12.469 -22.440 1.00 83.75 220 LEU A O 1
ATOM 1735 N N . ARG A 1 221 ? 26.654 12.020 -22.955 1.00 91.00 221 ARG A N 1
ATOM 1736 C CA . ARG A 1 221 ? 27.285 12.452 -21.695 1.00 91.00 221 ARG A CA 1
ATOM 1737 C C . ARG A 1 221 ? 26.744 11.722 -20.462 1.00 91.00 221 ARG A C 1
ATOM 1739 O O . ARG A 1 221 ? 26.638 12.301 -19.383 1.00 91.00 221 ARG A O 1
ATOM 1746 N N . THR A 1 222 ? 26.395 10.451 -20.631 1.00 88.62 222 THR A N 1
ATOM 1747 C CA . THR A 1 222 ? 25.954 9.553 -19.558 1.00 88.62 222 THR A CA 1
ATOM 1748 C C . THR A 1 222 ? 26.431 8.132 -19.855 1.00 88.62 222 THR A C 1
ATOM 1750 O O . THR A 1 222 ? 26.370 7.730 -21.014 1.00 88.62 222 THR A O 1
ATOM 1753 N N . PRO A 1 223 ? 26.877 7.355 -18.853 1.00 90.62 223 PRO A N 1
ATOM 1754 C CA . PRO A 1 223 ? 27.317 5.974 -19.064 1.00 90.62 223 PRO A CA 1
ATOM 1755 C C . PRO A 1 223 ? 26.159 4.979 -19.247 1.00 90.62 223 PRO A C 1
ATOM 1757 O O . PRO A 1 223 ? 26.381 3.833 -19.627 1.00 90.62 223 PRO A O 1
ATOM 1760 N N . TYR A 1 224 ? 24.918 5.382 -18.961 1.00 90.25 224 TYR A N 1
ATOM 1761 C CA . TYR A 1 224 ? 23.742 4.519 -19.091 1.00 90.25 224 TYR A CA 1
ATOM 1762 C C . TYR A 1 224 ? 22.461 5.312 -19.372 1.00 90.25 224 TYR A C 1
ATOM 1764 O O . TYR A 1 224 ? 22.390 6.520 -19.115 1.00 90.25 224 TYR A O 1
ATOM 1772 N N . LEU A 1 225 ? 21.428 4.600 -19.830 1.00 87.81 225 LEU A N 1
ATOM 1773 C CA . LEU A 1 225 ? 20.045 5.076 -19.899 1.00 87.81 225 LEU A CA 1
ATOM 1774 C C . LEU A 1 225 ? 19.136 4.208 -19.012 1.00 87.81 225 LEU A C 1
ATOM 1776 O O . LEU A 1 225 ? 19.277 2.984 -19.016 1.00 87.81 225 LEU A O 1
ATOM 1780 N N . PRO A 1 226 ? 18.226 4.807 -18.224 1.00 88.12 226 PRO A N 1
ATOM 1781 C CA . PRO A 1 226 ? 17.198 4.056 -17.518 1.00 88.12 226 PRO A CA 1
ATOM 1782 C C . PRO A 1 226 ? 15.997 3.808 -18.435 1.00 88.12 226 PRO A C 1
ATOM 1784 O O . PRO A 1 226 ? 15.440 4.768 -18.952 1.00 88.12 226 PRO A O 1
ATOM 1787 N N . ALA A 1 227 ? 15.568 2.553 -18.562 1.00 88.62 227 ALA A N 1
ATOM 1788 C CA . ALA A 1 227 ? 14.309 2.200 -19.214 1.00 88.62 227 ALA A CA 1
ATOM 1789 C C . ALA A 1 227 ? 13.164 2.121 -18.200 1.00 88.62 227 ALA A C 1
ATOM 1791 O O . ALA A 1 227 ? 13.291 1.404 -17.201 1.00 88.62 227 ALA A O 1
ATOM 1792 N N . ASP A 1 228 ? 12.044 2.810 -18.448 1.00 88.31 228 ASP A N 1
ATOM 1793 C CA . ASP A 1 228 ? 10.880 2.781 -17.547 1.00 88.31 228 ASP A CA 1
ATOM 1794 C C . ASP A 1 228 ? 10.408 1.342 -17.260 1.00 88.31 228 ASP A C 1
ATOM 1796 O O . ASP A 1 228 ? 10.193 0.991 -16.095 1.00 88.31 228 ASP A O 1
ATOM 1800 N N . LEU A 1 229 ? 10.290 0.512 -18.304 1.00 92.06 229 LEU A N 1
ATOM 1801 C CA . LEU A 1 229 ? 10.030 -0.927 -18.229 1.00 92.06 229 LEU A CA 1
ATOM 1802 C C . LEU A 1 229 ? 11.043 -1.691 -19.088 1.00 92.06 229 LEU A C 1
ATOM 1804 O O . LEU A 1 229 ? 11.330 -1.292 -20.217 1.00 92.06 229 LEU A O 1
ATOM 1808 N N . ALA A 1 230 ? 11.524 -2.834 -18.602 1.00 92.88 230 ALA A N 1
ATOM 1809 C CA . ALA A 1 230 ? 12.370 -3.725 -19.387 1.00 92.88 230 ALA A CA 1
ATOM 1810 C C . ALA A 1 230 ? 12.100 -5.209 -19.124 1.00 92.88 230 ALA A C 1
ATOM 1812 O O . ALA A 1 230 ? 11.756 -5.618 -18.013 1.00 92.88 230 ALA A O 1
ATOM 1813 N N . TRP A 1 231 ? 12.350 -6.003 -20.158 1.00 94.50 231 TRP A N 1
ATOM 1814 C CA . TRP A 1 231 ? 12.417 -7.460 -20.172 1.00 94.50 231 TRP A CA 1
ATOM 1815 C C . TRP A 1 231 ? 13.813 -7.849 -20.666 1.00 94.50 231 TRP A C 1
ATOM 1817 O O . TRP A 1 231 ? 14.014 -8.012 -21.872 1.00 94.50 231 TRP A O 1
ATOM 1827 N N . PRO A 1 232 ? 14.816 -7.893 -19.763 1.00 89.69 232 PRO A N 1
ATOM 1828 C CA . PRO A 1 232 ? 16.214 -8.028 -20.166 1.00 89.69 232 PRO A CA 1
ATOM 1829 C C . PRO A 1 232 ? 16.506 -9.342 -20.894 1.00 89.69 232 PRO A C 1
ATOM 1831 O O . PRO A 1 232 ? 17.278 -9.346 -21.846 1.00 89.69 232 PRO A O 1
ATOM 1834 N N . THR A 1 233 ? 15.860 -10.440 -20.489 1.00 90.62 233 THR A N 1
ATOM 1835 C CA . THR A 1 233 ? 16.011 -11.753 -21.136 1.00 90.62 233 THR A CA 1
ATOM 1836 C C . THR A 1 233 ? 15.545 -11.716 -22.592 1.00 90.62 233 THR A C 1
ATOM 1838 O O . THR A 1 233 ? 16.152 -12.329 -23.463 1.00 90.62 233 THR A O 1
ATOM 1841 N N . GLU A 1 234 ? 14.481 -10.966 -22.861 1.00 91.25 234 GLU A N 1
ATOM 1842 C CA . GLU A 1 234 ? 13.869 -10.797 -24.173 1.00 91.25 234 GLU A CA 1
ATOM 1843 C C . GLU A 1 234 ? 14.482 -9.635 -24.971 1.00 91.25 234 GLU A C 1
ATOM 1845 O O . GLU A 1 234 ? 14.097 -9.419 -26.117 1.00 91.25 234 GLU A O 1
ATOM 1850 N N . MET A 1 235 ? 15.431 -8.888 -24.389 1.00 88.62 235 MET A N 1
ATOM 1851 C CA . MET A 1 235 ? 16.057 -7.702 -24.988 1.00 88.62 235 MET A CA 1
ATOM 1852 C C . MET A 1 235 ? 15.043 -6.621 -25.400 1.00 88.62 235 MET A C 1
ATOM 1854 O O . MET A 1 235 ? 15.225 -5.920 -26.396 1.00 88.62 235 MET A O 1
ATOM 1858 N N . VAL A 1 236 ? 13.966 -6.468 -24.622 1.00 92.00 236 VAL A N 1
ATOM 1859 C CA . VAL A 1 236 ? 12.921 -5.463 -24.864 1.00 92.00 236 VAL A CA 1
ATOM 1860 C C . VAL A 1 236 ? 12.959 -4.394 -23.778 1.00 92.00 236 VAL A C 1
ATOM 1862 O O . VAL A 1 236 ? 12.909 -4.698 -22.587 1.00 92.00 236 VAL A O 1
ATOM 1865 N N . ALA A 1 237 ? 12.976 -3.132 -24.196 1.00 90.00 237 ALA A N 1
ATOM 1866 C CA . ALA A 1 237 ? 12.768 -1.972 -23.338 1.00 90.00 237 ALA A CA 1
ATOM 1867 C C . ALA A 1 237 ? 11.562 -1.170 -23.841 1.00 90.00 237 ALA A C 1
ATOM 1869 O O . ALA A 1 237 ? 11.308 -1.100 -25.045 1.00 90.00 237 ALA A O 1
ATOM 1870 N N . MET A 1 238 ? 10.811 -0.577 -22.918 1.00 88.81 238 MET A N 1
ATOM 1871 C CA . MET A 1 238 ? 9.653 0.255 -23.220 1.00 88.81 238 MET A CA 1
ATOM 1872 C C . MET A 1 238 ? 9.694 1.519 -22.365 1.00 88.81 238 MET A C 1
ATOM 1874 O O . MET A 1 238 ? 9.704 1.448 -21.137 1.00 88.81 238 MET A O 1
ATOM 1878 N N . GLU A 1 239 ? 9.671 2.669 -23.036 1.00 84.25 239 GLU A N 1
ATOM 1879 C CA . GLU A 1 239 ? 9.544 3.977 -22.398 1.00 84.25 239 GLU A CA 1
ATOM 1880 C C . GLU A 1 239 ? 8.084 4.402 -22.336 1.00 84.25 239 GLU A C 1
ATOM 1882 O O . GLU A 1 239 ? 7.338 4.269 -23.314 1.00 84.25 239 GLU A O 1
ATOM 1887 N N . TYR A 1 240 ? 7.675 4.963 -21.202 1.00 80.75 240 TYR A N 1
ATOM 1888 C CA . TYR A 1 240 ? 6.368 5.581 -21.091 1.00 80.75 240 TYR A CA 1
ATOM 1889 C C . TYR A 1 240 ? 6.481 7.085 -21.382 1.00 80.75 240 TYR A C 1
ATOM 1891 O O . TYR A 1 240 ? 6.757 7.906 -20.502 1.00 80.75 240 TYR A O 1
ATOM 1899 N N . ASP A 1 241 ? 6.234 7.470 -22.638 1.00 74.62 241 ASP A N 1
ATOM 1900 C CA . ASP A 1 241 ? 6.294 8.876 -23.047 1.00 74.62 241 ASP A CA 1
ATOM 1901 C C . ASP A 1 241 ? 5.021 9.644 -22.638 1.00 74.62 241 ASP A C 1
ATOM 1903 O O . ASP A 1 241 ? 3.945 9.530 -23.234 1.00 74.62 241 ASP A O 1
ATOM 1907 N N . ASN A 1 242 ? 5.150 10.477 -21.606 1.00 57.44 242 ASN A N 1
ATOM 1908 C CA . ASN A 1 242 ? 4.205 11.557 -21.357 1.00 57.44 242 ASN A CA 1
ATOM 1909 C C . ASN A 1 242 ? 4.628 12.775 -22.189 1.00 57.44 242 ASN A C 1
ATOM 1911 O O . ASN A 1 242 ? 5.518 13.512 -21.766 1.00 57.44 242 ASN A O 1
ATOM 1915 N N . ILE A 1 243 ? 3.892 13.068 -23.268 1.00 45.38 243 ILE A N 1
ATOM 1916 C CA . ILE A 1 243 ? 4.077 14.232 -24.169 1.00 45.38 243 ILE A CA 1
ATOM 1917 C C . ILE A 1 243 ? 4.328 15.559 -23.410 1.00 45.38 243 ILE A C 1
ATOM 1919 O O . ILE A 1 243 ? 5.057 16.429 -23.875 1.00 45.38 243 ILE A O 1
ATOM 1923 N N . VAL A 1 244 ? 3.795 15.712 -22.193 1.00 42.22 244 VAL A N 1
ATOM 1924 C CA . VAL A 1 244 ? 3.963 16.907 -21.340 1.00 42.22 244 VAL A CA 1
ATOM 1925 C C . VAL A 1 244 ? 5.411 17.117 -20.840 1.00 42.22 244 VAL A C 1
ATOM 1927 O O . VAL A 1 244 ? 5.754 18.217 -20.413 1.00 42.22 244 VAL A O 1
ATOM 1930 N N . ARG A 1 245 ? 6.287 16.102 -20.889 1.00 34.75 245 ARG A N 1
ATOM 1931 C CA . ARG A 1 245 ? 7.705 16.208 -20.487 1.00 34.75 245 ARG A CA 1
ATOM 1932 C C . ARG A 1 245 ? 8.665 16.555 -21.626 1.00 34.75 245 ARG A C 1
ATOM 1934 O O . ARG A 1 245 ? 9.839 16.793 -21.339 1.00 34.75 245 ARG A O 1
ATOM 1941 N N . GLN A 1 246 ? 8.209 16.661 -22.875 1.00 36.31 246 GLN A N 1
ATOM 1942 C CA . GLN A 1 246 ? 9.069 17.086 -23.981 1.00 36.31 246 GLN A CA 1
ATOM 1943 C C . GLN A 1 246 ? 9.356 18.602 -23.904 1.00 36.31 246 GLN A C 1
ATOM 1945 O O . GLN A 1 246 ? 8.775 19.416 -24.611 1.00 36.31 246 GLN A O 1
ATOM 1950 N N . ARG A 1 247 ? 10.305 18.997 -23.044 1.00 33.00 247 ARG A N 1
ATOM 1951 C CA . ARG A 1 247 ? 11.189 20.155 -23.290 1.00 33.00 247 ARG A CA 1
ATOM 1952 C C . ARG A 1 247 ? 12.467 19.685 -23.989 1.00 33.00 247 ARG A C 1
ATOM 1954 O O . ARG A 1 247 ? 13.574 20.047 -23.605 1.00 33.00 247 ARG A O 1
ATOM 1961 N N . VAL A 1 248 ? 12.308 18.848 -25.004 1.00 34.94 248 VAL A N 1
ATOM 1962 C CA . VAL A 1 248 ? 13.373 18.508 -25.944 1.00 34.94 248 VAL A CA 1
ATOM 1963 C C . VAL A 1 248 ? 12.800 18.813 -27.315 1.00 34.94 248 VAL A C 1
ATOM 1965 O O . VAL A 1 248 ? 11.682 18.400 -27.616 1.00 34.94 248 VAL A O 1
ATOM 1968 N N . ALA A 1 249 ? 13.515 19.631 -28.087 1.00 31.62 249 ALA A N 1
ATOM 1969 C CA . ALA A 1 249 ? 13.125 19.969 -29.447 1.00 31.62 249 ALA A CA 1
ATOM 1970 C C . ALA A 1 249 ? 12.847 18.675 -30.236 1.00 31.62 249 ALA A C 1
ATOM 1972 O O . ALA A 1 249 ? 13.578 17.697 -30.052 1.00 31.62 249 ALA A O 1
ATOM 1973 N N . PRO A 1 250 ? 11.804 18.638 -31.082 1.00 33.25 250 PRO A N 1
ATOM 1974 C CA . PRO A 1 250 ? 11.476 17.431 -31.824 1.00 33.25 250 PRO A CA 1
ATOM 1975 C C . PRO A 1 250 ? 12.664 17.041 -32.719 1.00 33.25 250 PRO A C 1
ATOM 1977 O O . PRO A 1 250 ? 13.240 17.922 -33.368 1.00 33.25 250 PRO A O 1
ATOM 1980 N N . PRO A 1 251 ? 13.042 15.753 -32.798 1.00 40.22 251 PRO A N 1
ATOM 1981 C CA . PRO A 1 251 ? 13.928 15.314 -33.859 1.00 40.22 251 PRO A CA 1
ATOM 1982 C C . PRO A 1 251 ? 13.211 15.538 -35.194 1.00 40.22 251 PRO A C 1
ATOM 1984 O O . PRO A 1 251 ? 12.041 15.184 -35.363 1.00 40.22 251 PRO A O 1
ATOM 1987 N N . LEU A 1 252 ? 13.914 16.179 -36.126 1.00 37.47 252 LEU A N 1
ATOM 1988 C CA . LEU A 1 252 ? 13.445 16.430 -37.485 1.00 37.47 252 LEU A CA 1
ATOM 1989 C C . LEU A 1 252 ? 12.923 15.123 -38.107 1.00 37.47 252 LEU A C 1
ATOM 1991 O O . LEU A 1 252 ? 13.687 14.184 -38.313 1.00 37.47 252 LEU A O 1
ATOM 1995 N N . GLY A 1 253 ? 11.626 15.083 -38.426 1.00 38.28 253 GLY A N 1
ATOM 1996 C CA . GLY A 1 253 ? 11.067 14.134 -39.394 1.00 38.28 253 GLY A CA 1
ATOM 1997 C C . GLY A 1 253 ? 10.414 12.850 -38.873 1.00 38.28 253 GLY A C 1
ATOM 1998 O O . GLY A 1 253 ? 10.044 12.025 -39.704 1.00 38.28 253 GLY A O 1
ATOM 1999 N N . VAL A 1 254 ? 10.208 12.654 -37.566 1.00 39.38 254 VAL A N 1
ATOM 2000 C CA . VAL A 1 254 ? 9.494 11.455 -37.076 1.00 39.38 254 VAL A CA 1
ATOM 2001 C C . VAL A 1 254 ? 8.026 11.778 -36.801 1.00 39.38 254 VAL A C 1
ATOM 2003 O O . VAL A 1 254 ? 7.696 12.510 -35.870 1.00 39.38 254 VAL A O 1
ATOM 2006 N N . THR A 1 255 ? 7.124 11.226 -37.614 1.00 34.88 255 THR A N 1
ATOM 2007 C CA . THR A 1 255 ? 5.688 11.208 -37.308 1.00 34.88 255 THR A CA 1
ATOM 2008 C C . THR A 1 255 ? 5.481 10.366 -36.042 1.00 34.88 255 THR A C 1
ATOM 2010 O O . THR A 1 255 ? 5.955 9.228 -36.010 1.00 34.88 255 THR A O 1
ATOM 2013 N N . PRO A 1 256 ? 4.816 10.873 -34.986 1.00 38.97 256 PRO A N 1
ATOM 2014 C CA . PRO A 1 256 ? 4.576 10.078 -33.786 1.00 38.97 256 PRO A CA 1
ATOM 2015 C C . PRO A 1 256 ? 3.773 8.821 -34.158 1.00 38.97 256 PRO A C 1
ATOM 2017 O O . PRO A 1 256 ? 2.851 8.917 -34.977 1.00 38.97 256 PRO A O 1
ATOM 2020 N N . PRO A 1 257 ? 4.093 7.642 -33.593 1.00 42.03 257 PRO A N 1
ATOM 2021 C CA . PRO A 1 257 ? 3.354 6.432 -33.908 1.00 42.03 257 PRO A CA 1
ATOM 2022 C C . PRO A 1 257 ? 1.881 6.619 -33.530 1.00 42.03 257 PRO A C 1
ATOM 2024 O O . PRO A 1 257 ? 1.547 7.065 -32.429 1.00 42.03 257 PRO A O 1
ATOM 2027 N N . LEU A 1 258 ? 0.993 6.281 -34.468 1.00 40.22 258 LEU A N 1
ATOM 2028 C CA . LEU A 1 258 ? -0.444 6.210 -34.228 1.00 40.22 258 LEU A CA 1
ATOM 2029 C C . LEU A 1 258 ? -0.692 5.289 -33.031 1.00 40.22 258 LEU A C 1
ATOM 2031 O O . LEU A 1 258 ? -0.277 4.129 -33.036 1.00 40.22 258 LEU A O 1
ATOM 2035 N N . ARG A 1 259 ? -1.394 5.799 -32.012 1.00 41.38 259 ARG A N 1
ATOM 2036 C CA . ARG A 1 259 ? -1.931 4.971 -30.927 1.00 41.38 259 ARG A CA 1
ATOM 2037 C C . ARG A 1 259 ? -2.758 3.853 -31.562 1.00 41.38 259 ARG A C 1
ATOM 2039 O O . ARG A 1 259 ? -3.826 4.115 -32.110 1.00 41.38 259 ARG A O 1
ATOM 2046 N N . THR A 1 260 ? -2.290 2.612 -31.493 1.00 39.59 260 THR A N 1
ATOM 2047 C CA . THR A 1 260 ? -3.102 1.460 -31.886 1.00 39.59 260 THR A CA 1
ATOM 2048 C C . THR A 1 260 ? -4.311 1.393 -30.945 1.00 39.59 260 THR A C 1
ATOM 2050 O O . THR A 1 260 ? -4.173 1.294 -29.724 1.00 39.59 260 THR A O 1
ATOM 2053 N N . GLY A 1 261 ? -5.520 1.528 -31.504 1.00 35.25 261 GLY A N 1
ATOM 2054 C CA . GLY A 1 261 ? -6.742 1.839 -30.744 1.00 35.25 261 GLY A CA 1
ATOM 2055 C C . GLY A 1 261 ? -7.090 0.848 -29.626 1.00 35.25 261 GLY A C 1
ATOM 2056 O O . GLY A 1 261 ? -7.633 1.250 -28.600 1.00 35.25 261 GLY A O 1
ATOM 2057 N N . LEU A 1 262 ? -6.707 -0.424 -29.772 1.00 38.34 262 LEU A N 1
ATOM 2058 C CA . LEU A 1 262 ? -6.988 -1.467 -28.782 1.00 38.34 262 LEU A CA 1
ATOM 2059 C C . LEU A 1 262 ? -6.138 -1.326 -27.506 1.00 38.34 262 LEU A C 1
ATOM 2061 O O . LEU A 1 262 ? -6.616 -1.592 -26.402 1.00 38.34 262 LEU A O 1
ATOM 2065 N N . PHE A 1 263 ? -4.878 -0.898 -27.647 1.00 42.47 263 PHE A N 1
ATOM 2066 C CA . PHE A 1 263 ? -3.973 -0.719 -26.512 1.00 42.47 263 PHE A CA 1
ATOM 2067 C C . PHE A 1 263 ? -4.348 0.525 -25.705 1.00 42.47 263 PHE A C 1
ATOM 2069 O O . PHE A 1 263 ? -4.384 0.478 -24.477 1.00 42.47 263 PHE A O 1
ATOM 2076 N N . ALA A 1 264 ? -4.706 1.610 -26.399 1.00 48.09 264 ALA A N 1
ATOM 2077 C CA . ALA A 1 264 ? -5.166 2.844 -25.772 1.00 48.09 264 ALA A CA 1
ATOM 2078 C C . ALA A 1 264 ? -6.450 2.624 -24.953 1.00 48.09 264 ALA A C 1
ATOM 2080 O O . ALA A 1 264 ? -6.476 2.982 -23.780 1.00 48.09 264 ALA A O 1
ATOM 2081 N N . GLN A 1 265 ? -7.463 1.952 -25.518 1.00 49.31 265 GLN A N 1
ATOM 2082 C CA . GLN A 1 265 ? -8.721 1.673 -24.810 1.00 49.31 265 GLN A CA 1
ATOM 2083 C C . GLN A 1 265 ? -8.513 0.830 -23.545 1.00 49.31 265 GLN A C 1
ATOM 2085 O O . GLN A 1 265 ? -8.952 1.226 -22.470 1.00 49.31 265 GLN A O 1
ATOM 2090 N N . ARG A 1 266 ? -7.777 -0.288 -23.629 1.00 53.41 266 ARG A N 1
ATOM 2091 C CA . ARG A 1 266 ? -7.521 -1.137 -22.449 1.00 53.41 266 ARG A CA 1
ATOM 2092 C C . ARG A 1 266 ? -6.643 -0.455 -21.400 1.00 53.41 266 ARG A C 1
ATOM 2094 O O . ARG A 1 266 ? -6.826 -0.690 -20.208 1.00 53.41 266 ARG A O 1
ATOM 2101 N N . SER A 1 267 ? -5.703 0.387 -21.831 1.00 54.31 267 SER A N 1
ATOM 2102 C CA . SER A 1 267 ? -4.891 1.209 -20.931 1.00 54.31 267 SER A CA 1
ATOM 2103 C C . SER A 1 267 ? -5.742 2.232 -20.185 1.00 54.31 267 SER A C 1
ATOM 2105 O O . SER A 1 267 ? -5.573 2.389 -18.978 1.00 54.31 267 SER A O 1
ATOM 2107 N N . ASP A 1 268 ? -6.665 2.906 -20.868 1.00 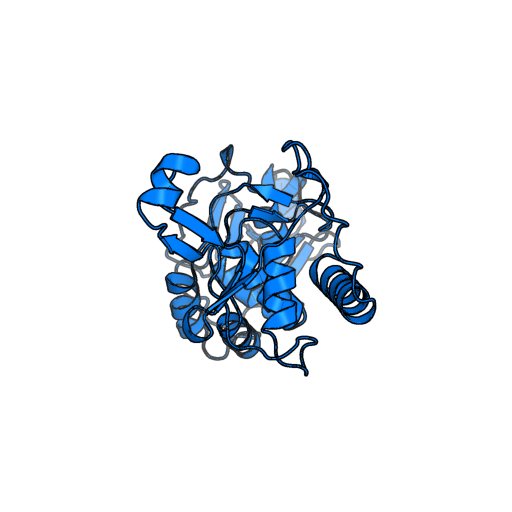57.19 268 ASP A N 1
ATOM 2108 C CA . ASP A 1 268 ? -7.556 3.888 -20.248 1.00 57.19 268 ASP A CA 1
ATOM 2109 C C . ASP A 1 268 ? -8.574 3.214 -19.311 1.00 57.19 268 ASP A C 1
ATOM 2111 O O . ASP A 1 268 ? -8.796 3.704 -18.201 1.00 57.19 268 ASP A O 1
ATOM 2115 N N . ASP A 1 269 ? -9.095 2.039 -19.681 1.00 59.88 269 ASP A N 1
ATOM 2116 C CA . ASP A 1 269 ? -9.969 1.225 -18.830 1.00 59.88 269 ASP A CA 1
ATOM 2117 C C . ASP A 1 269 ? -9.252 0.746 -17.567 1.00 59.88 269 ASP A C 1
ATOM 2119 O O . ASP A 1 269 ? -9.772 0.902 -16.459 1.00 59.88 269 ASP A O 1
ATOM 2123 N N . LEU A 1 270 ? -8.039 0.194 -17.694 1.00 57.22 270 LEU A N 1
ATOM 2124 C CA . LEU A 1 270 ? -7.277 -0.244 -16.528 1.00 57.22 270 LEU A CA 1
ATOM 2125 C C . LEU A 1 270 ? -6.865 0.952 -15.671 1.00 57.22 270 LEU A C 1
ATOM 2127 O O . LEU A 1 270 ? -6.982 0.900 -14.451 1.00 57.22 270 LEU A O 1
ATOM 2131 N N . ARG A 1 271 ? -6.435 2.059 -16.279 1.00 58.94 271 ARG A N 1
ATOM 2132 C CA . ARG A 1 271 ? -6.113 3.290 -15.552 1.00 58.94 271 ARG A CA 1
ATOM 2133 C C . ARG A 1 271 ? -7.325 3.824 -14.790 1.00 58.94 271 ARG A C 1
ATOM 2135 O O . ARG A 1 271 ? -7.171 4.217 -13.637 1.00 58.94 271 ARG A O 1
ATOM 2142 N N . SER A 1 272 ? -8.516 3.798 -15.387 1.00 60.53 272 SER A N 1
ATOM 2143 C CA . SER A 1 272 ? -9.781 4.125 -14.718 1.00 60.53 272 SER A CA 1
ATOM 2144 C C . SER A 1 272 ? -10.050 3.172 -13.549 1.00 60.53 272 SER A C 1
ATOM 2146 O O . SER A 1 272 ? -10.346 3.603 -12.435 1.00 60.53 272 SER A O 1
ATOM 2148 N N . GLN A 1 273 ? -9.833 1.870 -13.747 1.00 61.66 273 GLN A N 1
ATOM 2149 C CA . GLN A 1 273 ? -9.946 0.888 -12.672 1.00 61.66 273 GLN A CA 1
ATOM 2150 C C . GLN A 1 273 ? -8.911 1.091 -11.562 1.00 61.66 273 GLN A C 1
ATOM 2152 O O . GLN A 1 273 ? -9.244 0.823 -10.416 1.00 61.66 273 GLN A O 1
ATOM 2157 N N . LEU A 1 274 ? -7.688 1.541 -11.842 1.00 56.28 274 LEU A N 1
ATOM 2158 C CA . LEU A 1 274 ? -6.631 1.700 -10.837 1.00 56.28 274 LEU A CA 1
ATOM 2159 C C . LEU A 1 274 ? -6.675 3.057 -10.114 1.00 56.28 274 LEU A C 1
ATOM 2161 O O . LEU A 1 274 ? -6.361 3.112 -8.926 1.00 56.28 274 LEU A O 1
ATOM 2165 N N . LEU A 1 275 ? -7.065 4.133 -10.805 1.00 49.62 275 LEU A N 1
ATOM 2166 C CA . LEU A 1 275 ? -6.997 5.514 -10.303 1.00 49.62 275 LEU A CA 1
ATOM 2167 C C . LEU A 1 275 ? -8.360 6.134 -9.940 1.00 49.62 275 LEU A C 1
ATOM 2169 O O . LEU A 1 275 ? -8.372 7.215 -9.349 1.00 49.62 275 LEU A O 1
ATOM 2173 N N . GLY A 1 276 ? -9.476 5.490 -10.306 1.00 45.09 276 GLY A N 1
ATOM 2174 C CA . GLY A 1 276 ? -10.856 5.933 -10.050 1.00 45.09 276 GLY A CA 1
ATOM 2175 C C . GLY A 1 276 ? -11.471 5.428 -8.749 1.00 45.09 276 GLY A C 1
ATOM 2176 O O . GLY A 1 276 ? -11.329 4.221 -8.429 1.00 45.09 276 GLY A O 1
#

Sequence (276 aa):
MPVYIYHNSAQSLWRSTRARDYVRFPRIADSRPANLPHSYRALFSQGILSTTALRALPRPVDIIVEKDSDRLYGKQIRNHVWMRQIPERSFVTIEPSVRLSTPEFTYLQMATVISLPRLASYACEIVEGYSLNQGGRSFHARPPLTNLGLLAPYLSKCAGARGVCGARKTLSYAVEGFRSPAGTSLALLLTLPARLGGYGLPTCASNHRIDLAESWERYLRTPYLPADLAWPTEMVAMEYDNIVRQRVAPPLGVTPPLRTGLFAQRSDDLRSQLLG

Radius of gyration: 21.58 Å; chains: 1; bounding box: 54×37×66 Å

Foldseek 3Di:
DAFEFAEPLLLQLVLVQAAVNDDPFDFAQAPAPPPADQEPVSCVVVCVCVDPSNVPGDFQTETEDQDPNSDYDDRNHDYDHDVDGQHGSQWGDPDPRYIHGALLRNLQNVLQPADLLLSLLSLAQQQEQKHAHPLLPDIHGHHRSDHLVVNVVNLVVCPPPPSSVSSNVSSVQHAHYADDSLLSLVQSQDCPDVVSLHVNDHRWHAQDWAADDPVVCVVVVHRTGGARTDDVVVPDGDHDDDVVPPPDPDDPDDDPDDDPVVVVVSSVVSSVSNRD

Organism: NCBI:txid604330

pLDDT: mean 83.63, std 16.32, range [31.62, 97.44]